Protein AF-A0A6G1S4A9-F1 (afdb_monomer_lite)

Secondary structure (DSSP, 8-state):
-----THHHHHHHHHHHHHHHHHHHHHHHHHT----PPPEEEEEE--SB--SSTTEEEEEEEEPP--SS-EEEEEEEEE--TTT--EEEEEEESSBSS--TT-TT-EEE-----SSS---S--S----TT-SS-B--SB-TTS-EEEEEEEETTPPPP-PPTTEEEEESTTTS---EEEEEEEE--THHHHH-TT--B--EEEEEEEESSGGG---EEE--------S---SS------------SSPP--

Foldseek 3Di:
DDPDDPVVVVVVVVVVVVVVVVVVVVVVVVVPCDPLPFFDKDDDWQPQAAWQDAQWKKKAKDFFDADQLFKWFQWKDWPDDVLWWFKKWKKFKLAAFDDDPVCNNAMATASPDDPPDDPDPPPDDDPPPTDPGHYTHGGHPPMDMFTDDMGGDPDPTDHDPFLETAGAHHPPNSGRMMMMMTTGNNNVVCVVDVSRTTTTDIMTGMDGNDPSRRHPYYDGDDDWDDDDDDDPDDDDDDTDDDDDDPDDDDD

Structure (mmCIF, N/CA/C/O backbone):
data_AF-A0A6G1S4A9-F1
#
_entry.id   AF-A0A6G1S4A9-F1
#
loop_
_atom_site.group_PDB
_atom_site.id
_atom_site.type_symbol
_atom_site.label_atom_id
_atom_site.label_alt_id
_atom_site.label_comp_id
_atom_site.label_asym_id
_atom_site.label_entity_id
_atom_site.label_seq_id
_atom_site.pdbx_PDB_ins_code
_atom_site.Cartn_x
_atom_site.Cartn_y
_atom_site.Cartn_z
_atom_site.occupancy
_atom_site.B_iso_or_equiv
_atom_site.auth_seq_id
_atom_site.auth_comp_id
_atom_site.auth_asym_id
_atom_site.auth_atom_id
_atom_site.pdbx_PDB_model_num
ATOM 1 N N . MET A 1 1 ? -85.266 -19.488 24.289 1.00 36.12 1 MET A N 1
ATOM 2 C CA . MET A 1 1 ? -84.318 -18.522 24.881 1.00 36.12 1 MET A CA 1
ATOM 3 C C . MET A 1 1 ? -82.912 -18.989 24.533 1.00 36.12 1 MET A C 1
ATOM 5 O O . MET A 1 1 ? -82.358 -19.807 25.248 1.00 36.12 1 MET A O 1
ATOM 9 N N . ILE A 1 2 ? -82.396 -18.573 23.373 1.00 36.31 2 ILE A N 1
ATOM 10 C CA . ILE A 1 2 ? -81.002 -18.819 22.982 1.00 36.31 2 ILE A CA 1
ATOM 11 C C . ILE A 1 2 ? -80.247 -17.561 23.396 1.00 36.31 2 ILE A C 1
ATOM 13 O O . ILE A 1 2 ? -80.412 -16.504 22.790 1.00 36.31 2 ILE A O 1
ATOM 17 N N . ILE A 1 3 ? -79.507 -17.658 24.495 1.00 43.09 3 ILE A N 1
ATOM 18 C CA . ILE A 1 3 ? -78.600 -16.606 24.945 1.00 43.09 3 ILE A CA 1
ATOM 19 C C . ILE A 1 3 ? -77.379 -16.719 24.035 1.00 43.09 3 ILE A C 1
ATOM 21 O O . ILE A 1 3 ? -76.556 -17.612 24.212 1.00 43.09 3 ILE A O 1
ATOM 25 N N . MET A 1 4 ? -77.315 -15.886 22.994 1.00 43.72 4 MET A N 1
ATOM 26 C CA . MET A 1 4 ? -76.115 -15.797 22.165 1.00 43.72 4 MET A CA 1
ATOM 27 C C . MET A 1 4 ? -75.031 -15.074 22.959 1.00 43.72 4 ME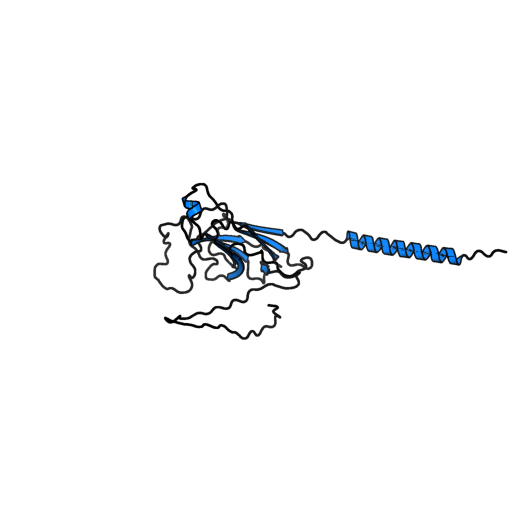T A C 1
ATOM 29 O O . MET A 1 4 ? -75.197 -13.927 23.379 1.00 43.72 4 MET A O 1
ATOM 33 N N . ASP A 1 5 ? -73.948 -15.799 23.196 1.00 47.94 5 ASP A N 1
ATOM 34 C CA . ASP A 1 5 ? -72.840 -15.403 24.044 1.00 47.94 5 ASP A CA 1
ATOM 35 C C . ASP A 1 5 ? -72.012 -14.294 23.373 1.00 47.94 5 ASP A C 1
ATOM 37 O O . ASP A 1 5 ? -71.260 -14.528 22.424 1.00 47.94 5 ASP A O 1
ATOM 41 N N . LYS A 1 6 ? -72.171 -13.051 23.849 1.00 53.75 6 LYS A N 1
ATOM 42 C CA . LYS A 1 6 ? -71.423 -11.874 23.364 1.00 53.75 6 LYS A CA 1
ATOM 43 C C . LYS A 1 6 ? -69.901 -12.023 23.530 1.00 53.75 6 LYS A C 1
ATOM 45 O O . LYS A 1 6 ? -69.159 -11.295 22.873 1.00 53.75 6 LYS A O 1
ATOM 50 N N . SER A 1 7 ? -69.440 -12.968 24.352 1.00 54.88 7 SER A N 1
ATOM 51 C CA . SER A 1 7 ? -68.027 -13.238 24.648 1.00 54.88 7 SER A CA 1
ATOM 52 C C . SER A 1 7 ? -67.212 -13.671 23.421 1.00 54.88 7 SER A C 1
ATOM 54 O O . SER A 1 7 ? -66.054 -13.279 23.278 1.00 54.88 7 SER A O 1
ATOM 56 N N . ILE A 1 8 ? -67.818 -14.429 22.498 1.00 55.78 8 ILE A N 1
ATOM 57 C CA . ILE A 1 8 ? -67.134 -14.994 21.316 1.00 55.78 8 ILE A CA 1
ATOM 58 C C . ILE A 1 8 ? -66.722 -13.894 20.322 1.00 55.78 8 ILE A C 1
ATOM 60 O O . ILE A 1 8 ? -65.634 -13.947 19.747 1.00 55.78 8 ILE A O 1
ATOM 64 N N . ASN A 1 9 ? -67.543 -12.849 20.172 1.00 61.50 9 ASN A N 1
ATOM 65 C CA . ASN A 1 9 ? -67.229 -11.713 19.298 1.00 61.50 9 ASN A CA 1
ATOM 66 C C . ASN A 1 9 ? -66.078 -10.854 19.837 1.00 61.50 9 ASN A C 1
ATOM 68 O O . ASN A 1 9 ? -65.289 -10.337 19.051 1.00 61.50 9 ASN A O 1
ATOM 72 N N . VAL A 1 10 ? -65.953 -10.725 21.160 1.00 68.19 10 VAL A N 1
ATOM 73 C CA . VAL A 1 10 ? -64.890 -9.921 21.785 1.00 68.19 10 VAL A CA 1
ATOM 74 C C . VAL A 1 10 ? -63.533 -10.617 21.654 1.00 68.19 10 VAL A C 1
ATOM 76 O O . VAL A 1 10 ? -62.548 -9.977 21.299 1.00 68.19 10 VAL A O 1
ATOM 79 N N . LEU A 1 11 ? -63.488 -11.938 21.853 1.00 72.56 11 LEU A N 1
ATOM 80 C CA . LEU A 1 11 ? -62.283 -12.753 21.652 1.00 72.56 11 LEU A CA 1
ATOM 81 C C . LEU A 1 11 ? -61.804 -12.735 20.194 1.00 72.56 11 LEU A C 1
ATOM 83 O O . LEU A 1 11 ? -60.613 -12.563 19.944 1.00 72.56 11 LEU A O 1
ATOM 87 N N . SER A 1 12 ? -62.725 -12.851 19.233 1.00 72.56 12 SER A N 1
ATOM 88 C CA . SER A 1 12 ? -62.404 -12.761 17.803 1.00 72.56 12 SER A CA 1
ATOM 89 C C . SER A 1 12 ? -61.866 -11.380 17.408 1.00 72.56 12 SER A C 1
ATOM 91 O O . SER A 1 12 ? -60.900 -11.298 16.649 1.00 72.56 12 SER A O 1
ATOM 93 N N . GLN A 1 13 ? -62.440 -10.301 17.951 1.00 74.75 13 GLN A N 1
ATOM 94 C CA . GLN A 1 13 ? -61.964 -8.936 17.708 1.00 74.75 13 GLN A CA 1
ATOM 95 C C . GLN A 1 13 ? -60.583 -8.683 18.322 1.00 74.75 13 GLN A C 1
ATOM 97 O O . GLN A 1 13 ? -59.727 -8.102 17.660 1.00 74.75 13 GLN A O 1
ATOM 102 N N . LEU A 1 14 ? -60.331 -9.162 19.544 1.00 77.44 14 LEU A N 1
ATOM 103 C CA . LEU A 1 14 ? -59.016 -9.073 20.188 1.00 77.44 14 LEU A CA 1
ATOM 104 C C . LEU A 1 14 ? -57.938 -9.805 19.382 1.00 77.44 14 LEU A C 1
ATOM 106 O O . LEU A 1 14 ? -56.860 -9.258 19.168 1.00 77.44 14 LEU A O 1
ATOM 110 N N . PHE A 1 15 ? -58.240 -11.003 18.875 1.00 79.75 15 PHE A N 1
ATOM 111 C CA . PHE A 1 15 ? -57.305 -11.768 18.048 1.00 79.75 15 PHE A CA 1
ATOM 112 C C . PHE A 1 15 ? -56.974 -11.052 16.731 1.00 79.75 15 PHE A C 1
ATOM 114 O O . PHE A 1 15 ? -55.816 -11.006 16.322 1.00 79.75 15 PHE A O 1
ATOM 121 N N . ALA A 1 16 ? -57.978 -10.447 16.089 1.00 78.31 16 ALA A N 1
ATOM 122 C CA . ALA A 1 16 ? -57.788 -9.674 14.865 1.00 78.31 16 ALA A CA 1
ATOM 123 C C . ALA A 1 16 ? -56.942 -8.409 15.093 1.00 78.31 16 ALA A C 1
ATOM 125 O O . ALA A 1 16 ? -56.095 -8.086 14.263 1.00 78.31 16 ALA A O 1
ATOM 126 N N . ILE A 1 17 ? -57.130 -7.723 16.227 1.00 81.44 17 ILE A N 1
ATOM 127 C CA . ILE A 1 17 ? -56.336 -6.543 16.598 1.00 81.44 17 ILE A CA 1
ATOM 128 C C . ILE A 1 17 ? -54.879 -6.935 16.859 1.00 81.44 17 ILE A C 1
ATOM 130 O O . ILE A 1 17 ? -53.989 -6.288 16.319 1.00 81.44 17 ILE A O 1
ATOM 134 N N . ILE A 1 18 ? -54.630 -8.015 17.609 1.00 82.94 18 ILE A N 1
ATOM 135 C CA . ILE A 1 18 ? -53.268 -8.494 17.905 1.00 82.94 18 ILE A CA 1
ATOM 136 C C . ILE A 1 18 ? -52.533 -8.894 16.618 1.00 82.94 18 ILE A C 1
ATOM 138 O O . ILE A 1 18 ? -51.369 -8.543 16.433 1.00 82.94 18 ILE A O 1
ATOM 142 N N . LEU A 1 19 ? -53.208 -9.589 15.697 1.00 80.69 19 LEU A N 1
ATOM 143 C CA . LEU A 1 19 ? -52.625 -9.941 14.400 1.00 80.69 19 LEU A CA 1
ATOM 144 C C . LEU A 1 19 ? -52.315 -8.699 13.560 1.00 80.69 19 LEU A C 1
ATOM 146 O O . LEU A 1 19 ? -51.251 -8.632 12.950 1.00 80.69 19 LEU A O 1
ATOM 150 N N . ALA A 1 20 ? -53.206 -7.704 13.555 1.00 81.19 20 ALA A N 1
ATOM 151 C CA . ALA A 1 20 ? -52.987 -6.455 12.836 1.00 81.19 20 ALA A CA 1
ATOM 152 C C . ALA A 1 20 ? -51.810 -5.653 13.415 1.00 81.19 20 ALA A C 1
ATOM 154 O O . ALA A 1 20 ? -50.996 -5.146 12.648 1.00 81.19 20 ALA A O 1
ATOM 155 N N . THR A 1 21 ? -51.667 -5.574 14.742 1.00 79.12 21 THR A N 1
ATOM 156 C CA . THR A 1 21 ? -50.540 -4.868 15.374 1.00 79.12 21 THR A CA 1
ATOM 157 C C . THR A 1 21 ? -49.218 -5.596 15.160 1.00 79.12 21 THR A C 1
ATOM 159 O O . THR A 1 21 ? -48.242 -4.953 14.790 1.00 79.12 21 THR A O 1
ATOM 162 N N . CYS A 1 22 ? -49.191 -6.930 15.279 1.00 78.00 22 CYS A N 1
ATOM 163 C CA . CYS A 1 22 ? -48.008 -7.728 14.938 1.00 78.00 22 CYS A CA 1
ATOM 164 C C . CYS A 1 22 ? -47.605 -7.553 13.469 1.00 78.00 22 CYS A C 1
ATOM 166 O O . CYS A 1 22 ? -46.423 -7.462 13.159 1.00 78.00 22 CYS A O 1
ATOM 168 N N . TYR A 1 23 ? -48.577 -7.486 12.556 1.00 77.12 23 TYR A N 1
ATOM 169 C CA . TYR A 1 23 ? -48.312 -7.283 11.133 1.00 77.12 23 TYR A CA 1
ATOM 170 C C . TYR A 1 23 ? -47.756 -5.882 10.846 1.00 77.12 23 TYR A C 1
ATOM 172 O O . TYR A 1 23 ? -46.836 -5.741 10.045 1.00 77.12 23 TYR A O 1
ATOM 180 N N . ILE A 1 24 ? -48.262 -4.853 11.533 1.00 72.38 24 ILE A N 1
ATOM 181 C CA . ILE A 1 24 ? -47.755 -3.479 11.421 1.00 72.38 24 ILE A CA 1
ATOM 182 C C . ILE A 1 24 ? -46.332 -3.368 11.988 1.00 72.38 24 ILE A C 1
ATOM 184 O O . ILE A 1 24 ? -45.486 -2.757 11.341 1.00 72.38 24 ILE A O 1
ATOM 188 N N . GLU A 1 25 ? -46.037 -3.982 13.138 1.00 66.81 25 GLU A N 1
ATOM 189 C CA . GLU A 1 25 ? -44.676 -4.029 13.700 1.00 66.81 25 GLU A CA 1
ATOM 190 C C . GLU A 1 25 ? -43.709 -4.788 12.780 1.00 66.81 25 GLU A C 1
ATOM 192 O O . GLU A 1 25 ? -42.607 -4.310 12.514 1.00 66.81 25 GLU A O 1
ATOM 197 N N . LEU A 1 26 ? -44.142 -5.915 12.205 1.00 67.56 26 LEU A N 1
ATOM 198 C CA . LEU A 1 26 ? -43.348 -6.675 11.240 1.00 67.56 26 LEU A CA 1
ATOM 199 C C . LEU A 1 26 ? -43.052 -5.846 9.978 1.00 67.56 26 LEU A C 1
ATOM 201 O O . LEU A 1 26 ? -41.909 -5.796 9.530 1.00 67.56 26 LEU A O 1
ATOM 205 N N . ILE A 1 27 ? -44.048 -5.135 9.439 1.00 67.81 27 ILE A N 1
ATOM 206 C CA . ILE A 1 27 ? -43.869 -4.229 8.294 1.00 67.81 27 ILE A CA 1
ATOM 207 C C . ILE A 1 27 ? -42.946 -3.058 8.652 1.00 67.81 27 ILE A C 1
ATOM 209 O O . ILE A 1 27 ? -42.099 -2.691 7.842 1.00 67.81 27 ILE A O 1
ATOM 213 N N . ALA A 1 28 ? -43.062 -2.484 9.852 1.00 62.41 28 ALA A N 1
ATOM 214 C CA . ALA A 1 28 ? -42.187 -1.404 10.302 1.00 62.41 28 ALA A CA 1
ATOM 215 C C . ALA A 1 28 ? -40.724 -1.867 10.425 1.00 62.41 28 ALA A C 1
ATOM 217 O O . ALA A 1 28 ? -39.826 -1.149 9.994 1.00 62.41 28 ALA A O 1
ATOM 218 N N . THR A 1 29 ? -40.477 -3.084 10.927 1.00 62.41 29 THR A N 1
ATOM 219 C CA . THR A 1 29 ? -39.122 -3.668 10.973 1.00 62.41 29 THR A CA 1
ATOM 220 C C . THR A 1 29 ? -38.574 -4.026 9.589 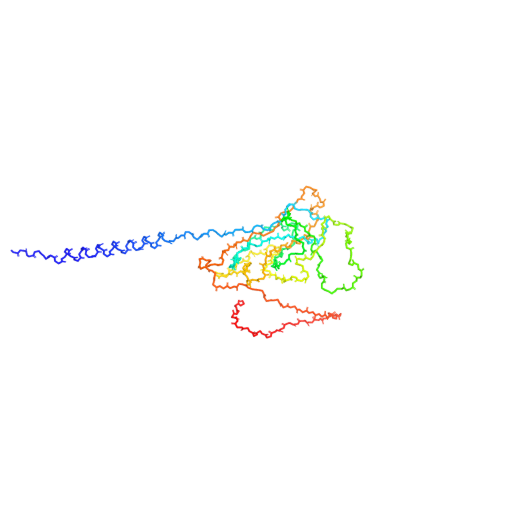1.00 62.41 29 THR A C 1
ATOM 222 O O . THR A 1 29 ? -37.398 -3.796 9.328 1.00 62.41 29 THR A O 1
ATOM 225 N N . ALA A 1 30 ? -39.415 -4.521 8.674 1.00 61.16 30 ALA A N 1
ATOM 226 C CA . ALA A 1 30 ? -39.009 -4.848 7.306 1.00 61.16 30 ALA A CA 1
ATOM 227 C C . ALA A 1 30 ? -38.716 -3.596 6.461 1.00 61.16 30 ALA A C 1
ATOM 229 O O . ALA A 1 30 ? -37.799 -3.608 5.645 1.00 61.16 30 ALA A O 1
ATOM 230 N N . ASN A 1 31 ? -39.460 -2.508 6.682 1.00 58.38 31 ASN A N 1
ATOM 231 C CA . ASN A 1 31 ? -39.271 -1.231 5.987 1.00 58.38 31 ASN A CA 1
ATOM 232 C C . ASN A 1 31 ? -38.175 -0.350 6.612 1.00 58.38 31 ASN A C 1
ATOM 234 O O . ASN A 1 31 ? -37.761 0.621 5.987 1.00 58.38 31 ASN A O 1
ATOM 238 N N . GLY A 1 32 ? -37.727 -0.661 7.833 1.00 52.16 32 GLY A N 1
ATOM 239 C CA . GLY A 1 32 ? -36.584 -0.020 8.492 1.00 52.16 32 GLY A CA 1
ATOM 240 C C . GLY A 1 32 ? -35.236 -0.663 8.154 1.00 52.16 32 GLY A C 1
ATOM 241 O O . GLY A 1 32 ? -34.201 -0.174 8.604 1.00 52.16 32 GLY A O 1
ATOM 242 N N . LEU A 1 33 ? -35.230 -1.749 7.373 1.00 49.06 33 LEU A N 1
ATOM 243 C CA . LEU A 1 33 ? -34.009 -2.315 6.818 1.00 49.06 33 LEU A CA 1
ATOM 244 C C . LEU A 1 33 ? -33.590 -1.439 5.633 1.00 49.06 33 LEU A C 1
ATOM 246 O O . LEU A 1 33 ? -33.920 -1.727 4.481 1.00 49.06 33 LEU A O 1
ATOM 250 N N . GLU A 1 34 ? -32.905 -0.329 5.916 1.00 52.81 34 GLU A N 1
ATOM 251 C CA . GLU A 1 34 ? -32.186 0.363 4.852 1.00 52.81 34 GLU A CA 1
ATOM 252 C C . GLU A 1 34 ? -31.266 -0.660 4.170 1.00 52.81 34 GLU A C 1
ATOM 254 O O . GLU A 1 34 ? -30.608 -1.449 4.864 1.00 52.81 34 GLU A O 1
ATOM 259 N N . PRO A 1 35 ? -31.247 -0.723 2.827 1.00 53.78 35 PRO A N 1
ATOM 260 C CA . PRO A 1 35 ? -30.284 -1.567 2.143 1.00 53.78 35 PRO A CA 1
ATOM 261 C C . PRO A 1 35 ? -28.908 -1.163 2.662 1.00 53.78 35 PRO A C 1
ATOM 263 O O . PRO A 1 35 ? -28.617 0.032 2.690 1.00 53.78 35 PRO A O 1
ATOM 266 N N . LEU A 1 36 ? -28.106 -2.139 3.119 1.00 59.09 36 LEU A N 1
ATOM 267 C CA . LEU A 1 36 ? -26.715 -1.905 3.513 1.00 59.09 36 LEU A CA 1
ATOM 268 C C . LEU A 1 36 ? -26.106 -1.010 2.440 1.00 59.09 36 LEU A C 1
ATOM 270 O O . LEU A 1 36 ? -26.008 -1.437 1.287 1.00 59.09 36 LEU A O 1
ATOM 274 N N . ALA A 1 37 ? -25.827 0.246 2.800 1.00 64.19 37 ALA A N 1
ATOM 275 C CA . ALA A 1 37 ? -25.310 1.217 1.857 1.00 64.19 37 ALA A CA 1
ATOM 276 C C . ALA A 1 37 ? -24.099 0.581 1.171 1.00 64.19 37 ALA A C 1
ATOM 278 O O . ALA A 1 37 ? -23.251 -0.008 1.850 1.00 64.19 37 ALA A O 1
ATOM 279 N N . ASP A 1 38 ? -24.071 0.619 -0.163 1.00 76.38 38 ASP A N 1
ATOM 280 C CA . ASP A 1 38 ? -22.946 0.062 -0.907 1.00 76.38 38 ASP A CA 1
ATOM 281 C C . ASP A 1 38 ? -21.659 0.711 -0.387 1.00 76.38 38 ASP A C 1
ATOM 283 O O . ASP A 1 38 ? -21.636 1.914 -0.099 1.00 76.38 38 ASP A O 1
ATOM 287 N N . ASN A 1 39 ? -20.617 -0.097 -0.192 1.00 86.25 39 ASN A N 1
ATOM 288 C CA . ASN A 1 39 ? -19.374 0.409 0.377 1.00 86.25 39 ASN A CA 1
ATOM 289 C C . ASN A 1 39 ? -18.822 1.507 -0.545 1.00 86.25 39 ASN A C 1
ATOM 291 O O . ASN A 1 39 ? -18.814 1.352 -1.771 1.00 86.25 39 ASN A O 1
ATOM 295 N N . GLU A 1 40 ? -18.313 2.597 0.032 1.00 93.00 40 GLU A N 1
ATOM 296 C CA . GLU A 1 40 ? -17.564 3.581 -0.748 1.00 93.00 40 GLU A CA 1
ATOM 297 C C . GLU A 1 40 ? -16.317 2.899 -1.329 1.00 93.00 40 GLU A C 1
ATOM 299 O O . GLU A 1 40 ? -15.740 1.999 -0.713 1.00 93.00 40 GLU A O 1
ATOM 304 N N . LYS A 1 41 ? -15.907 3.297 -2.537 1.00 95.44 41 LYS A N 1
ATOM 305 C CA . LYS A 1 41 ? -14.771 2.683 -3.229 1.00 95.44 41 LYS A CA 1
ATOM 306 C C . LYS A 1 41 ? -13.635 3.672 -3.418 1.00 95.44 41 LYS A C 1
ATOM 308 O O . LYS A 1 41 ? -13.823 4.723 -4.026 1.00 95.44 41 LYS A O 1
ATOM 313 N N . ILE A 1 42 ? -12.437 3.281 -2.993 1.00 95.88 42 ILE A N 1
ATOM 314 C CA . ILE A 1 42 ? -11.194 3.989 -3.315 1.00 95.88 42 ILE A CA 1
ATOM 315 C C . ILE A 1 42 ? -10.479 3.204 -4.412 1.00 95.88 42 ILE A C 1
ATOM 317 O O . ILE A 1 42 ? -10.089 2.057 -4.206 1.00 95.88 42 ILE A O 1
ATOM 321 N N . SER A 1 43 ? -10.313 3.811 -5.589 1.00 95.56 43 SER A N 1
ATOM 322 C CA . SER A 1 43 ? -9.565 3.211 -6.698 1.00 95.56 43 SER A CA 1
ATOM 323 C C . SER A 1 43 ? -8.132 3.727 -6.688 1.00 95.56 43 SER A C 1
ATOM 325 O O . SER A 1 43 ? -7.897 4.898 -6.980 1.00 95.56 43 SER A O 1
ATOM 327 N N . LEU A 1 44 ? -7.184 2.846 -6.385 1.00 95.38 44 LEU A N 1
ATOM 328 C CA . LEU A 1 44 ? -5.756 3.124 -6.397 1.00 95.38 44 LEU A CA 1
ATOM 329 C C . LEU A 1 44 ? -5.110 2.224 -7.447 1.00 95.38 44 LEU A C 1
ATOM 331 O O . LEU A 1 44 ? -4.761 1.080 -7.177 1.00 95.38 44 LEU A O 1
ATOM 335 N N . VAL A 1 45 ? -5.048 2.718 -8.678 1.00 96.12 45 VAL A N 1
ATOM 336 C CA . VAL A 1 45 ? -4.573 1.976 -9.852 1.00 96.12 45 VAL A CA 1
ATOM 337 C C . VAL A 1 45 ? -3.537 2.797 -10.594 1.00 96.12 45 VAL A C 1
ATOM 339 O O . VAL A 1 45 ? -3.595 4.028 -10.571 1.00 96.12 45 VAL A O 1
ATOM 342 N N . MET A 1 46 ? -2.601 2.120 -11.253 1.00 96.69 46 MET A N 1
ATOM 343 C CA . MET A 1 46 ? -1.607 2.795 -12.078 1.00 96.69 46 MET A CA 1
ATOM 344 C C . MET A 1 46 ? -2.287 3.538 -13.246 1.00 96.69 46 MET A C 1
ATOM 346 O O . MET A 1 46 ? -3.238 3.017 -13.835 1.00 96.69 46 MET A O 1
ATOM 350 N N . PRO A 1 47 ? -1.855 4.766 -13.581 1.00 95.62 47 PRO A N 1
ATOM 351 C CA . PRO A 1 47 ? -2.499 5.594 -14.597 1.00 95.62 47 PRO A CA 1
ATOM 352 C C . PRO A 1 47 ? -1.986 5.250 -16.005 1.00 95.62 47 PRO A C 1
ATOM 354 O O . PRO A 1 47 ? -1.342 6.077 -16.644 1.00 95.62 47 PRO A O 1
ATOM 357 N N . ASP A 1 48 ? -2.256 4.025 -16.470 1.00 94.88 48 ASP A N 1
ATOM 358 C CA . ASP A 1 48 ? -1.813 3.504 -17.775 1.00 94.88 48 ASP A CA 1
ATOM 359 C C . ASP A 1 48 ? -0.301 3.695 -17.996 1.00 94.88 48 ASP A C 1
ATOM 361 O O . ASP A 1 48 ? 0.155 4.297 -18.972 1.00 94.88 48 ASP A O 1
ATOM 365 N N . ILE A 1 49 ? 0.489 3.183 -17.053 1.00 93.38 49 ILE A N 1
ATOM 366 C CA . ILE A 1 49 ? 1.930 3.391 -17.005 1.00 93.38 49 ILE A CA 1
ATOM 367 C C . ILE A 1 49 ? 2.689 2.356 -17.833 1.00 93.38 49 ILE A C 1
ATOM 369 O O . ILE A 1 49 ? 2.193 1.275 -18.149 1.00 93.38 49 ILE A O 1
ATOM 373 N N . ARG A 1 50 ? 3.928 2.686 -18.176 1.00 93.81 50 ARG A N 1
ATOM 374 C CA . ARG A 1 50 ? 4.872 1.776 -18.806 1.00 93.81 50 ARG A CA 1
ATOM 375 C C . ARG A 1 50 ? 6.164 1.773 -17.984 1.00 93.81 50 ARG A C 1
ATOM 377 O O . ARG A 1 50 ? 6.839 2.800 -17.981 1.00 93.81 50 ARG A O 1
ATOM 384 N N . PRO A 1 51 ? 6.510 0.658 -17.320 1.00 91.94 51 PRO A N 1
ATOM 385 C CA . PRO A 1 51 ? 7.835 0.481 -16.736 1.00 91.94 51 PRO A CA 1
ATOM 386 C C . PRO A 1 51 ? 8.908 0.644 -17.816 1.00 91.94 51 PRO A C 1
ATOM 388 O O . PRO A 1 51 ? 8.671 0.297 -18.976 1.00 91.94 51 PRO A O 1
ATOM 391 N N . ASP A 1 52 ? 10.075 1.164 -17.461 1.00 89.19 52 ASP A N 1
ATOM 392 C CA . ASP A 1 52 ? 11.183 1.383 -18.398 1.00 89.19 52 ASP A CA 1
ATOM 393 C C . ASP A 1 52 ? 12.335 0.382 -18.230 1.00 89.19 52 ASP A C 1
ATOM 395 O O . ASP A 1 52 ? 13.130 0.209 -19.164 1.00 89.19 52 ASP A O 1
ATOM 399 N N . HIS A 1 53 ? 12.361 -0.365 -17.124 1.00 87.25 53 HIS A N 1
ATOM 400 C CA . HIS A 1 53 ? 13.299 -1.458 -16.884 1.00 87.25 53 HIS A CA 1
ATOM 401 C C . HIS A 1 53 ? 12.665 -2.634 -16.115 1.00 87.25 53 HIS A C 1
ATOM 403 O O . HIS A 1 53 ? 11.517 -2.583 -15.677 1.00 87.25 53 HIS A O 1
ATOM 409 N N . GLY A 1 54 ? 13.398 -3.749 -16.033 1.00 86.94 54 GLY A N 1
ATOM 410 C CA . GLY A 1 54 ? 12.969 -4.949 -15.306 1.00 86.94 54 GLY A CA 1
ATOM 411 C C . GLY A 1 54 ? 13.154 -4.817 -13.798 1.00 86.94 54 GLY A C 1
ATOM 412 O O . GLY A 1 54 ? 14.047 -4.099 -13.361 1.00 86.94 54 GLY A O 1
ATOM 413 N N . GLU A 1 55 ? 12.331 -5.539 -13.031 1.00 87.81 55 GLU A N 1
ATOM 414 C CA . GLU A 1 55 ? 12.297 -5.491 -11.559 1.00 87.8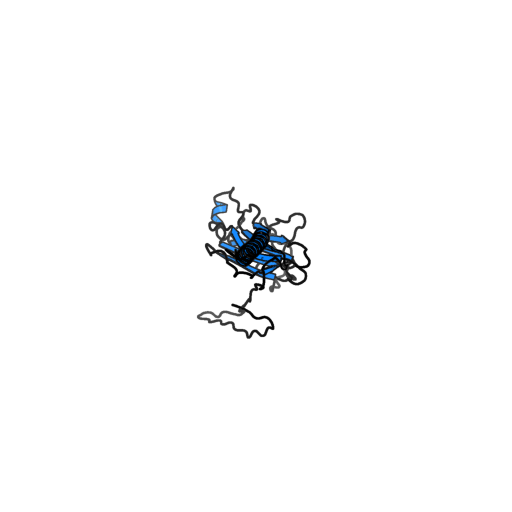1 55 GLU A CA 1
ATOM 415 C C . GLU A 1 55 ? 11.985 -4.091 -10.996 1.00 87.81 55 GLU A C 1
ATOM 417 O O . GLU A 1 55 ? 12.376 -3.755 -9.881 1.00 87.81 55 GLU A O 1
ATOM 422 N N . GLN A 1 56 ? 11.280 -3.261 -11.770 1.00 90.88 56 GLN A N 1
ATOM 423 C CA . GLN A 1 56 ? 10.952 -1.896 -11.372 1.00 90.88 56 GLN A CA 1
ATOM 424 C C . GLN A 1 56 ? 9.769 -1.872 -10.398 1.00 90.88 56 GLN A C 1
ATOM 426 O O . GLN A 1 56 ? 8.737 -2.517 -10.625 1.00 90.88 56 GLN A O 1
ATOM 431 N N . TYR A 1 57 ? 9.895 -1.079 -9.335 1.00 94.62 57 TYR A N 1
ATOM 432 C CA . TYR A 1 57 ? 8.844 -0.829 -8.355 1.00 94.62 57 TYR A CA 1
ATOM 433 C C . TYR A 1 57 ? 8.308 0.582 -8.551 1.00 94.62 57 TYR A C 1
ATOM 435 O O . TYR A 1 57 ? 8.999 1.562 -8.289 1.00 94.62 57 TYR A O 1
ATOM 443 N N . LEU A 1 58 ? 7.054 0.692 -8.979 1.00 96.06 58 LEU A N 1
ATOM 444 C CA . LEU A 1 58 ? 6.400 1.987 -9.137 1.00 96.06 58 LEU A CA 1
ATOM 445 C C . LEU A 1 58 ? 5.402 2.215 -8.010 1.00 96.06 58 LEU A C 1
ATOM 447 O O . LEU A 1 58 ? 4.654 1.304 -7.641 1.00 96.06 58 LEU A O 1
ATOM 451 N N . CYS A 1 59 ? 5.374 3.440 -7.495 1.00 97.44 59 CYS A N 1
ATOM 452 C CA . CYS A 1 59 ? 4.483 3.851 -6.424 1.00 97.44 59 CYS A CA 1
ATOM 453 C C . CYS A 1 59 ? 3.509 4.947 -6.865 1.00 97.44 59 CYS A C 1
ATOM 455 O O . CYS A 1 59 ? 3.856 5.828 -7.648 1.00 97.44 59 CYS A O 1
ATOM 457 N N . ILE A 1 60 ? 2.290 4.899 -6.325 1.00 96.69 60 ILE A N 1
ATOM 458 C CA . ILE A 1 60 ? 1.261 5.941 -6.446 1.00 96.69 60 ILE A CA 1
ATOM 459 C C . ILE A 1 60 ? 0.592 6.156 -5.086 1.00 96.69 60 ILE A C 1
ATOM 461 O O . ILE A 1 60 ? 0.384 5.207 -4.326 1.00 96.69 60 ILE A O 1
ATOM 465 N N . ALA A 1 61 ? 0.239 7.404 -4.775 1.00 96.44 61 ALA A N 1
ATOM 466 C CA . ALA A 1 61 ? -0.382 7.774 -3.509 1.00 96.44 61 ALA A CA 1
ATOM 467 C C . ALA A 1 61 ? -1.845 8.201 -3.678 1.00 96.44 61 ALA A C 1
ATOM 469 O O . ALA A 1 61 ? -2.198 8.941 -4.590 1.00 96.44 61 ALA A O 1
ATOM 470 N N . HIS A 1 62 ? -2.684 7.825 -2.720 1.00 96.00 62 HIS A N 1
ATOM 471 C CA . HIS A 1 62 ? -4.026 8.357 -2.533 1.00 96.00 62 HIS A CA 1
ATOM 472 C C . HIS A 1 62 ? -4.118 9.066 -1.190 1.00 96.00 62 HIS A C 1
ATOM 474 O O . HIS A 1 62 ? -3.740 8.522 -0.154 1.00 96.00 62 HIS A O 1
ATOM 480 N N . ARG A 1 63 ? -4.659 10.281 -1.189 1.00 95.62 63 ARG A N 1
ATOM 481 C CA . ARG A 1 63 ? -4.876 11.038 0.039 1.00 95.62 63 ARG A CA 1
ATOM 482 C C . ARG A 1 63 ? -6.212 10.649 0.665 1.00 95.62 63 ARG A C 1
ATOM 484 O O . ARG A 1 63 ? -7.250 10.903 0.063 1.00 95.62 63 ARG A O 1
ATOM 491 N N . VAL A 1 64 ? -6.187 10.118 1.885 1.00 95.19 64 VAL A N 1
ATOM 492 C CA . VAL A 1 64 ? -7.404 9.745 2.618 1.00 95.19 64 VAL A CA 1
ATOM 493 C C . VAL A 1 64 ? -8.246 10.993 2.905 1.00 95.19 64 VAL A C 1
ATOM 495 O O . VAL A 1 64 ? -7.727 12.104 3.112 1.00 95.19 64 VAL A O 1
ATOM 498 N N . LYS A 1 65 ? -9.571 10.818 2.904 1.00 91.94 65 LYS A N 1
ATOM 499 C CA . LYS A 1 65 ? -10.533 11.871 3.226 1.00 91.94 65 LYS A CA 1
ATOM 500 C C . LYS A 1 65 ? -10.203 12.489 4.588 1.00 91.94 65 LYS A C 1
ATOM 502 O O . LYS A 1 65 ? -9.950 11.795 5.570 1.00 91.94 65 LYS A O 1
ATOM 507 N N . ARG A 1 66 ? -10.199 13.827 4.646 1.00 89.69 66 ARG A N 1
ATOM 508 C CA . ARG A 1 66 ? -10.071 14.568 5.910 1.00 89.69 66 ARG A CA 1
ATOM 509 C C . ARG A 1 66 ? -11.413 14.550 6.625 1.00 89.69 66 ARG A C 1
ATOM 511 O O . ARG A 1 66 ? -12.216 15.460 6.452 1.00 89.69 66 ARG A O 1
ATOM 518 N N . ASP A 1 67 ? -11.615 13.506 7.405 1.00 90.19 67 ASP A N 1
ATOM 519 C CA . ASP A 1 67 ? -12.689 13.385 8.379 1.00 90.19 67 ASP A CA 1
ATOM 520 C C . ASP A 1 67 ? -12.074 13.167 9.769 1.00 90.19 67 ASP A C 1
ATOM 522 O O . ASP A 1 67 ? -11.009 12.558 9.881 1.00 90.19 67 ASP A O 1
ATOM 526 N N . SER A 1 68 ? -12.695 13.701 10.825 1.00 89.81 68 SER A N 1
ATOM 527 C CA . SER A 1 68 ? -12.161 13.590 12.191 1.00 89.81 68 SER A CA 1
ATOM 528 C C . SER A 1 68 ? -12.240 12.171 12.755 1.00 89.81 68 SER A C 1
ATOM 530 O O . SER A 1 68 ? -11.402 11.798 13.576 1.00 89.81 68 SER A O 1
ATOM 532 N N . MET A 1 69 ? -13.224 11.383 12.316 1.00 93.25 69 MET A N 1
ATOM 533 C CA . MET A 1 69 ? -13.437 9.998 12.735 1.00 93.25 69 MET A CA 1
ATOM 534 C C . MET A 1 69 ? -12.659 9.015 11.857 1.00 93.25 69 MET A C 1
ATOM 536 O O . MET A 1 69 ? -12.200 7.985 12.359 1.00 93.25 69 MET A O 1
ATOM 540 N N . GLY A 1 70 ? -12.471 9.346 10.579 1.00 95.06 70 GLY A N 1
ATOM 541 C CA . GLY A 1 70 ? -11.780 8.498 9.610 1.00 95.06 70 GLY A CA 1
ATOM 542 C C . GLY A 1 70 ? -12.678 7.409 9.028 1.00 95.06 70 GLY A C 1
ATOM 543 O O . GLY A 1 70 ? -13.898 7.447 9.154 1.00 95.06 70 GLY A O 1
ATOM 544 N N . GLN A 1 71 ? -12.062 6.427 8.380 1.00 96.38 71 GLN A N 1
ATOM 545 C CA . GLN A 1 71 ? -12.735 5.353 7.653 1.00 96.38 71 GLN A CA 1
ATOM 546 C C . GLN A 1 71 ? -12.108 3.997 8.003 1.00 96.38 71 GLN A C 1
ATOM 548 O O . GLN A 1 71 ? -11.009 3.918 8.556 1.00 96.38 71 GLN A O 1
ATOM 553 N N . PHE A 1 72 ? -12.798 2.917 7.654 1.00 97.06 72 PHE A N 1
ATOM 554 C CA . PHE A 1 72 ? -12.288 1.555 7.713 1.00 97.06 72 PHE A CA 1
ATOM 555 C C . PHE A 1 72 ? -12.216 0.955 6.317 1.00 97.06 72 PHE A C 1
ATOM 557 O O . PHE A 1 72 ? -13.210 0.974 5.594 1.00 97.06 72 PHE A O 1
ATOM 564 N N . ILE A 1 73 ? -11.075 0.367 5.967 1.00 97.12 73 ILE A N 1
ATOM 565 C CA . ILE A 1 73 ? -10.962 -0.529 4.817 1.00 97.12 73 ILE A CA 1
ATOM 566 C C . ILE A 1 73 ? -11.496 -1.893 5.239 1.00 97.12 73 ILE A C 1
ATOM 568 O O . ILE A 1 73 ? -10.984 -2.503 6.180 1.00 97.12 73 ILE A O 1
ATOM 572 N N . VAL A 1 74 ? -12.519 -2.359 4.532 1.00 95.94 74 VAL A N 1
ATOM 573 C CA . VAL A 1 74 ? -13.236 -3.611 4.819 1.00 95.94 74 VAL A CA 1
ATOM 574 C C . VAL A 1 74 ? -13.064 -4.650 3.710 1.00 95.94 74 VAL A C 1
ATOM 576 O O . VAL A 1 74 ? -13.441 -5.806 3.880 1.00 95.94 74 VAL A O 1
ATOM 579 N N . GLY A 1 75 ? -12.472 -4.259 2.579 1.00 94.94 75 GLY A N 1
ATOM 580 C CA . GLY A 1 75 ? -12.221 -5.150 1.453 1.00 94.94 75 GLY A CA 1
ATOM 581 C C . GLY A 1 75 ? -11.093 -4.658 0.554 1.00 94.94 75 GLY A C 1
ATOM 582 O O . GLY A 1 75 ? -10.918 -3.455 0.353 1.00 94.94 75 GLY A O 1
ATOM 583 N N . PHE A 1 76 ? -10.344 -5.611 -0.002 1.00 94.81 76 PHE A N 1
ATOM 584 C CA . PHE A 1 76 ? -9.253 -5.381 -0.945 1.00 94.81 76 PHE A CA 1
ATOM 585 C C . PHE A 1 76 ? -9.550 -6.148 -2.231 1.00 94.81 76 PHE A C 1
ATOM 587 O O . PHE A 1 76 ? -9.548 -7.379 -2.236 1.00 94.81 76 PHE A O 1
ATOM 594 N N . ASN A 1 77 ? -9.798 -5.428 -3.324 1.00 93.12 77 ASN A N 1
ATOM 595 C CA . ASN A 1 77 ? -10.096 -6.023 -4.622 1.00 93.12 77 ASN A CA 1
ATOM 596 C C . ASN A 1 77 ? -8.910 -5.795 -5.574 1.00 93.12 77 ASN A C 1
ATOM 598 O O . ASN A 1 77 ? -8.805 -4.712 -6.163 1.00 93.12 77 ASN A O 1
ATOM 602 N N . PRO A 1 78 ? -7.996 -6.773 -5.717 1.00 92.62 78 PRO A N 1
ATOM 603 C CA . PRO A 1 78 ? -6.858 -6.654 -6.617 1.00 92.62 78 PRO A CA 1
ATOM 604 C C . PRO A 1 78 ? -7.300 -6.668 -8.079 1.00 92.62 78 PRO A C 1
ATOM 606 O O . PRO A 1 78 ? -8.076 -7.516 -8.517 1.00 92.62 78 PRO A O 1
ATOM 609 N N . LYS A 1 79 ? -6.749 -5.728 -8.844 1.00 90.62 79 LYS A N 1
ATOM 610 C CA . LYS A 1 79 ? -6.779 -5.683 -10.304 1.00 90.62 79 LYS A CA 1
ATOM 611 C C . LYS A 1 79 ? -5.348 -5.868 -10.789 1.00 90.62 79 LYS A C 1
ATOM 613 O O . LYS A 1 79 ? -4.703 -4.905 -11.168 1.00 90.62 79 LYS A O 1
ATOM 618 N N . GLY A 1 80 ? -4.820 -7.080 -10.669 1.00 81.50 80 GLY A N 1
ATOM 619 C CA . GLY A 1 80 ? -3.467 -7.398 -11.124 1.00 81.50 80 GLY A CA 1
ATOM 620 C C . GLY A 1 80 ? -3.479 -8.018 -12.515 1.00 81.50 80 GLY A C 1
ATOM 621 O O . GLY A 1 80 ? -4.325 -8.867 -12.803 1.00 81.50 80 GLY A O 1
ATOM 622 N N . ASN A 1 81 ? -2.520 -7.645 -13.359 1.00 84.12 81 ASN A N 1
ATOM 623 C CA . ASN A 1 81 ? -2.189 -8.410 -14.555 1.00 84.12 81 ASN A CA 1
ATOM 624 C C . ASN A 1 81 ? -0.914 -9.229 -14.310 1.00 84.12 81 ASN A C 1
ATOM 626 O O . ASN A 1 81 ? 0.204 -8.717 -14.364 1.00 84.12 81 ASN A O 1
ATOM 630 N N . THR A 1 82 ? -1.093 -10.526 -14.058 1.00 80.38 82 THR A N 1
ATOM 631 C CA . THR A 1 82 ? -0.007 -11.467 -13.742 1.00 80.38 82 THR A CA 1
ATOM 632 C C . THR A 1 82 ? 0.983 -11.678 -14.891 1.00 80.38 82 THR A C 1
ATOM 634 O O . THR A 1 82 ? 2.050 -12.244 -14.672 1.00 80.38 82 THR A O 1
ATOM 637 N N . GLN A 1 83 ? 0.682 -11.200 -16.107 1.00 85.38 83 GLN A N 1
ATOM 638 C CA . GLN A 1 83 ? 1.620 -11.250 -17.233 1.00 85.38 83 GLN A CA 1
ATOM 639 C C . GLN A 1 83 ? 2.815 -10.313 -17.057 1.00 85.38 83 GLN A C 1
ATOM 641 O O . GLN A 1 83 ? 3.839 -10.534 -17.699 1.00 85.38 83 GLN A O 1
ATOM 646 N N . HIS A 1 84 ? 2.701 -9.284 -16.211 1.00 88.06 84 HIS A N 1
ATOM 647 C CA . HIS A 1 84 ? 3.784 -8.323 -15.991 1.00 88.06 84 HIS A CA 1
ATOM 648 C C . HIS A 1 84 ? 3.922 -7.792 -14.567 1.00 88.06 84 HIS A C 1
ATOM 650 O O . HIS A 1 84 ? 5.018 -7.367 -14.210 1.00 88.06 84 HIS A O 1
ATOM 656 N N . VAL A 1 85 ? 2.887 -7.889 -13.731 1.00 91.50 85 VAL A N 1
ATOM 657 C CA . VAL A 1 85 ? 2.976 -7.593 -12.296 1.00 91.50 85 VAL A CA 1
ATOM 658 C C . VAL A 1 85 ? 3.311 -8.861 -11.518 1.00 91.50 85 VAL A C 1
ATOM 660 O O . VAL A 1 85 ? 2.601 -9.862 -11.609 1.00 91.50 85 VAL A O 1
ATOM 663 N N . HIS A 1 86 ? 4.378 -8.807 -10.722 1.00 91.38 86 HIS A N 1
ATOM 664 C CA . HIS A 1 86 ? 4.790 -9.909 -9.853 1.00 91.38 86 HIS A CA 1
ATOM 665 C C . HIS A 1 86 ? 4.049 -9.877 -8.507 1.00 91.38 86 HIS A C 1
ATOM 667 O O . HIS A 1 86 ? 3.525 -10.896 -8.056 1.00 91.38 86 HIS A O 1
ATOM 673 N N . HIS A 1 87 ? 3.959 -8.700 -7.883 1.00 93.31 87 HIS A N 1
ATOM 674 C CA . HIS A 1 87 ? 3.190 -8.481 -6.659 1.00 93.31 87 HIS A CA 1
ATOM 675 C C . HIS A 1 87 ? 2.803 -7.006 -6.493 1.00 93.31 87 HIS A C 1
ATOM 677 O O . HIS A 1 87 ? 3.339 -6.122 -7.164 1.00 93.31 87 HIS A O 1
ATOM 683 N N . MET A 1 88 ? 1.866 -6.750 -5.583 1.00 94.81 88 MET A N 1
ATOM 684 C CA . MET A 1 88 ? 1.444 -5.414 -5.170 1.00 94.81 88 MET A CA 1
ATOM 685 C C . MET A 1 88 ? 1.433 -5.331 -3.649 1.00 94.81 88 MET A C 1
ATOM 687 O O . MET A 1 88 ? 0.938 -6.245 -2.989 1.00 94.81 88 MET A O 1
ATOM 691 N N . LEU A 1 89 ? 1.929 -4.229 -3.098 1.00 95.56 89 LEU A N 1
ATOM 692 C CA . LEU A 1 89 ? 1.919 -3.953 -1.663 1.00 95.56 89 LEU A CA 1
ATOM 693 C C . LEU A 1 89 ? 1.228 -2.617 -1.411 1.00 95.56 89 LEU A C 1
ATOM 695 O O . LEU A 1 89 ? 1.427 -1.658 -2.154 1.00 95.56 89 LEU A O 1
ATOM 699 N N . MET A 1 90 ? 0.412 -2.552 -0.365 1.00 96.69 90 MET A N 1
ATOM 700 C CA . MET A 1 90 ? -0.240 -1.318 0.050 1.00 96.69 90 MET A CA 1
ATOM 701 C C . MET A 1 90 ? 0.220 -0.906 1.435 1.00 96.69 90 MET A C 1
ATOM 703 O O . MET A 1 90 ? 0.210 -1.709 2.371 1.00 96.69 90 MET A O 1
ATOM 707 N N . TYR A 1 91 ? 0.547 0.373 1.553 1.00 97.19 91 TYR A N 1
ATOM 708 C CA . TYR A 1 91 ? 1.053 0.990 2.761 1.00 97.19 91 TYR A CA 1
ATOM 709 C C . TYR A 1 91 ? 0.150 2.128 3.222 1.00 97.19 91 TYR A C 1
ATOM 711 O O . TYR A 1 91 ? -0.418 2.855 2.408 1.00 97.19 91 TYR A O 1
ATOM 719 N N . GLY A 1 92 ? 0.051 2.302 4.534 1.00 97.25 92 GLY A N 1
ATOM 720 C CA . GLY A 1 92 ? -0.409 3.528 5.161 1.00 97.25 92 GLY A CA 1
ATOM 721 C C . GLY A 1 92 ? 0.784 4.425 5.477 1.00 97.25 92 GLY A C 1
ATOM 722 O O . GLY A 1 92 ? 1.709 3.995 6.163 1.00 97.25 92 GLY A O 1
ATOM 723 N N . CYS A 1 93 ? 0.751 5.665 4.994 1.00 96.94 93 CYS A N 1
ATOM 724 C CA . CYS A 1 93 ? 1.747 6.689 5.292 1.00 96.94 93 CYS A CA 1
ATOM 725 C C . CYS A 1 93 ? 1.093 7.900 5.965 1.00 96.94 93 CYS A C 1
ATOM 727 O O . CYS A 1 93 ? -0.046 8.263 5.657 1.00 96.94 93 CYS A O 1
ATOM 729 N N . GLN A 1 94 ? 1.851 8.616 6.794 1.00 94.81 94 GLN A N 1
ATOM 730 C CA . GLN A 1 94 ? 1.502 9.997 7.134 1.00 94.81 94 GLN A CA 1
ATOM 731 C C . GLN A 1 94 ? 1.850 10.958 5.985 1.00 94.81 94 GLN A C 1
ATOM 733 O O . GLN A 1 94 ? 1.082 11.867 5.680 1.00 94.81 94 GLN A O 1
ATOM 738 N N . ARG A 1 95 ? 2.993 10.749 5.321 1.00 95.00 95 ARG A N 1
ATOM 739 C CA . ARG A 1 95 ? 3.415 11.453 4.102 1.00 95.00 95 ARG A CA 1
ATOM 740 C C . ARG A 1 95 ? 4.007 10.446 3.106 1.00 95.00 95 ARG A C 1
ATOM 742 O O . ARG A 1 95 ? 4.906 9.698 3.494 1.00 95.00 95 ARG A O 1
ATOM 749 N N . PRO A 1 96 ? 3.525 10.391 1.850 1.00 95.88 96 PRO A N 1
ATOM 750 C CA . PRO A 1 96 ? 4.109 9.516 0.836 1.00 95.88 96 PRO A CA 1
ATOM 751 C C . PRO A 1 96 ? 5.489 10.055 0.440 1.00 95.88 96 PRO A C 1
ATOM 753 O O . PRO A 1 96 ? 5.738 11.249 0.620 1.00 95.88 96 PRO A O 1
ATOM 756 N N . GLY A 1 97 ? 6.367 9.208 -0.105 1.00 93.62 97 GLY A N 1
ATOM 757 C CA . GLY A 1 97 ? 7.724 9.620 -0.482 1.00 93.62 97 GLY A CA 1
ATOM 758 C C . GLY A 1 97 ? 7.732 10.839 -1.397 1.00 93.62 97 GLY A C 1
ATOM 759 O O . GLY A 1 97 ? 8.417 11.821 -1.110 1.00 93.62 97 GLY A O 1
ATOM 760 N N . ILE A 1 98 ? 6.867 10.828 -2.415 1.00 93.06 98 ILE A N 1
ATOM 761 C CA . ILE A 1 98 ? 6.621 11.980 -3.281 1.00 93.06 98 ILE A CA 1
ATOM 762 C C . ILE A 1 98 ? 5.131 12.329 -3.266 1.00 93.06 98 ILE A C 1
ATOM 764 O O . ILE A 1 98 ? 4.266 11.474 -3.448 1.00 93.06 98 ILE A O 1
ATOM 768 N N . PHE A 1 99 ? 4.817 13.610 -3.046 1.00 86.88 99 PHE A N 1
ATOM 769 C CA . PHE A 1 99 ? 3.451 14.125 -3.123 1.00 86.88 99 PHE A CA 1
ATOM 770 C C . PHE A 1 99 ? 3.380 15.363 -4.010 1.00 86.88 99 PHE A C 1
ATOM 772 O O . PHE A 1 99 ? 3.897 16.424 -3.657 1.00 86.88 99 PHE A O 1
ATOM 779 N N . GLN A 1 100 ? 2.655 15.252 -5.121 1.00 87.62 100 GLN A N 1
ATOM 780 C CA . GLN A 1 100 ? 2.334 16.386 -5.979 1.00 87.62 100 GLN A CA 1
ATOM 781 C C . GLN A 1 100 ? 0.856 16.743 -5.829 1.00 87.62 100 GLN A C 1
ATOM 783 O O . GLN A 1 100 ? -0.026 16.020 -6.285 1.00 87.62 100 GLN A O 1
ATOM 788 N N . ARG A 1 101 ? 0.576 17.886 -5.193 1.00 83.25 101 ARG A N 1
ATOM 789 C CA . ARG A 1 101 ? -0.797 18.360 -4.937 1.00 83.25 101 ARG A CA 1
ATOM 790 C C . ARG A 1 101 ? -1.633 18.468 -6.215 1.00 83.25 101 ARG A C 1
ATOM 792 O O . ARG A 1 101 ? -2.809 18.116 -6.189 1.00 83.25 101 ARG A O 1
ATOM 799 N N . ASP A 1 102 ? -1.028 18.962 -7.290 1.00 88.44 102 ASP A N 1
ATOM 800 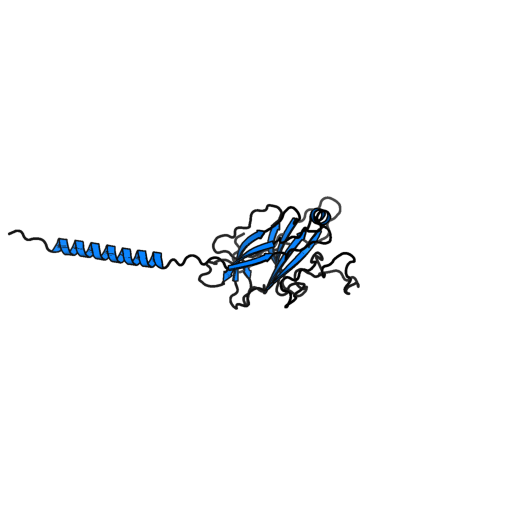C CA . ASP A 1 102 ? -1.712 19.221 -8.561 1.00 88.44 102 ASP A CA 1
ATOM 801 C C . ASP A 1 102 ? -1.669 18.009 -9.513 1.00 88.44 102 ASP A C 1
ATOM 803 O O . ASP A 1 102 ? -2.341 18.006 -10.543 1.00 88.44 102 ASP A O 1
ATOM 807 N N . SER A 1 103 ? -0.945 16.953 -9.125 1.00 86.50 103 SER A N 1
ATOM 808 C CA . SER A 1 103 ? -0.801 15.694 -9.862 1.00 86.50 103 SER A CA 1
ATOM 809 C C . SER A 1 103 ? -1.060 14.512 -8.914 1.00 86.50 103 SER A C 1
ATOM 811 O O . SER A 1 103 ? -0.132 13.788 -8.561 1.00 86.50 103 SER A O 1
ATOM 813 N N . PRO A 1 104 ? -2.312 14.283 -8.471 1.00 81.31 104 PRO A N 1
ATOM 814 C CA . PRO A 1 104 ? -2.627 13.228 -7.502 1.00 81.31 104 PRO A CA 1
ATOM 815 C C . PRO A 1 104 ? -2.333 11.810 -8.016 1.00 81.31 104 PRO A C 1
ATOM 817 O O . PRO A 1 104 ? -2.205 10.897 -7.213 1.00 81.31 104 PRO A O 1
ATOM 820 N N . ASN A 1 105 ? -2.192 11.639 -9.334 1.00 89.25 105 ASN A N 1
ATOM 821 C CA . ASN A 1 105 ? -1.799 10.380 -9.970 1.00 89.25 105 ASN A CA 1
ATOM 822 C C . ASN A 1 105 ? -0.304 10.346 -10.328 1.00 89.25 105 ASN A C 1
ATOM 824 O O . ASN A 1 105 ? 0.087 9.620 -11.239 1.00 89.25 105 ASN A O 1
ATOM 828 N N . PHE A 1 106 ? 0.522 11.179 -9.691 1.00 94.69 106 PHE A N 1
ATOM 829 C CA . PHE A 1 106 ? 1.962 11.147 -9.909 1.00 94.69 106 PHE A CA 1
ATOM 830 C C . PHE A 1 106 ? 2.523 9.781 -9.502 1.00 94.69 106 PHE A C 1
ATOM 832 O O . PHE A 1 106 ? 2.201 9.265 -8.429 1.00 94.69 106 PHE A O 1
ATOM 839 N N . VAL A 1 107 ? 3.352 9.220 -10.379 1.00 95.94 107 VAL A N 1
ATOM 840 C CA . VAL A 1 107 ? 4.007 7.927 -10.195 1.00 95.94 107 VAL A CA 1
ATOM 841 C C . VAL A 1 107 ? 5.497 8.164 -10.045 1.00 95.94 107 VAL A C 1
ATOM 843 O O . VAL A 1 107 ? 6.075 8.935 -10.812 1.00 95.94 107 VAL A O 1
ATOM 846 N N . TRP A 1 108 ? 6.108 7.493 -9.078 1.00 95.12 108 TRP A N 1
ATOM 847 C CA . TRP A 1 108 ? 7.546 7.554 -8.846 1.00 95.12 108 TRP A CA 1
ATOM 848 C C . TRP A 1 108 ? 8.142 6.157 -8.739 1.00 95.12 108 TRP A C 1
ATOM 850 O O . TRP A 1 108 ? 7.433 5.188 -8.453 1.00 95.12 108 TRP A O 1
ATOM 860 N N . ASP A 1 109 ? 9.442 6.067 -8.982 1.00 94.38 109 ASP A N 1
ATOM 861 C CA . ASP A 1 109 ? 10.203 4.847 -8.778 1.00 94.38 109 ASP A CA 1
ATOM 862 C C . ASP A 1 109 ? 10.543 4.715 -7.294 1.00 94.38 109 ASP A C 1
ATOM 864 O O . ASP A 1 109 ? 11.236 5.552 -6.713 1.00 94.38 109 ASP A O 1
ATOM 868 N N . CYS A 1 110 ? 10.009 3.672 -6.670 1.00 93.25 110 CYS A N 1
ATOM 869 C CA . CYS A 1 110 ? 10.198 3.369 -5.259 1.00 93.25 110 CYS A CA 1
ATOM 870 C C . CYS A 1 110 ? 10.982 2.078 -5.032 1.00 93.25 110 CYS A C 1
ATOM 872 O O . CYS A 1 110 ? 10.860 1.450 -3.978 1.00 93.25 110 CYS A O 1
ATOM 874 N N . SER A 1 111 ? 11.805 1.694 -6.013 1.00 83.06 111 SER A N 1
ATOM 875 C CA . SER A 1 111 ? 12.694 0.527 -5.944 1.00 83.06 111 SER A CA 1
ATOM 876 C C . SER A 1 111 ? 13.795 0.679 -4.889 1.00 83.06 111 SER A C 1
ATOM 878 O O . SER A 1 111 ? 14.365 -0.315 -4.439 1.00 83.06 111 SER A O 1
ATOM 880 N N . GLY A 1 112 ? 14.081 1.910 -4.449 1.00 67.06 112 GLY A N 1
ATOM 881 C CA . GLY A 1 112 ? 15.009 2.206 -3.360 1.00 67.06 112 GLY A CA 1
ATOM 882 C C . GLY A 1 112 ? 14.495 1.710 -2.006 1.00 67.06 112 GLY A C 1
ATOM 883 O O . GLY A 1 112 ? 13.961 2.478 -1.207 1.00 67.06 112 GLY A O 1
ATOM 884 N N . MET A 1 113 ? 14.660 0.422 -1.712 1.00 49.81 113 MET A N 1
ATOM 885 C CA . MET A 1 113 ? 14.425 -0.110 -0.371 1.00 49.81 113 MET A CA 1
ATOM 886 C C . MET A 1 113 ? 15.616 0.261 0.534 1.00 49.81 113 MET A C 1
ATOM 888 O O . MET A 1 113 ? 16.714 -0.250 0.341 1.00 49.81 113 MET A O 1
ATOM 892 N N . HIS A 1 114 ? 15.360 1.113 1.538 1.00 38.91 114 HIS A N 1
ATOM 893 C CA . HIS A 1 114 ? 16.268 1.643 2.577 1.00 38.91 114 HIS A CA 1
ATOM 894 C C . HIS A 1 114 ? 17.117 2.885 2.227 1.00 38.91 114 HIS A C 1
ATOM 896 O O . HIS A 1 114 ? 18.324 2.793 2.034 1.00 38.91 114 HIS A O 1
ATOM 902 N N . ALA A 1 115 ? 16.539 4.082 2.386 1.00 36.66 115 ALA A N 1
ATOM 903 C CA . ALA A 1 115 ? 17.309 5.250 2.842 1.00 36.66 115 ALA A CA 1
ATOM 904 C C . ALA A 1 115 ? 17.555 5.236 4.374 1.00 36.66 115 ALA A C 1
ATOM 906 O O . ALA A 1 115 ? 18.086 6.183 4.946 1.00 36.66 115 ALA A O 1
ATOM 907 N N . SER A 1 116 ? 17.234 4.138 5.072 1.00 37.41 116 SER A N 1
ATOM 908 C CA . SER A 1 116 ? 17.694 3.904 6.442 1.00 37.41 116 SER A CA 1
ATOM 909 C C . SER A 1 116 ? 18.993 3.083 6.420 1.00 37.41 116 SER A C 1
ATOM 911 O O . SER A 1 116 ? 18.959 1.874 6.209 1.00 37.41 116 SER A O 1
ATOM 913 N N . SER A 1 117 ? 20.114 3.759 6.679 1.00 36.28 117 SER A N 1
ATOM 914 C CA . SER A 1 117 ? 21.493 3.254 6.811 1.00 36.28 117 SER A CA 1
ATOM 915 C C . SER A 1 117 ? 22.254 2.901 5.524 1.00 36.28 117 SER A C 1
ATOM 917 O O . SER A 1 117 ? 22.563 1.740 5.274 1.00 36.28 117 SER A O 1
ATOM 919 N N . GLN A 1 118 ? 22.705 3.923 4.796 1.00 30.83 118 GLN A N 1
ATOM 920 C CA . GLN A 1 118 ? 24.100 3.988 4.351 1.00 30.83 118 GLN A CA 1
ATOM 921 C C . GLN A 1 118 ? 24.515 5.447 4.139 1.00 30.83 118 GLN A C 1
ATOM 923 O O . GLN A 1 118 ? 23.973 6.167 3.309 1.00 30.83 118 GLN A O 1
ATOM 928 N N . THR A 1 119 ? 25.483 5.886 4.939 1.00 36.06 119 THR A N 1
ATOM 929 C CA . THR A 1 119 ? 26.319 7.045 4.643 1.00 36.06 119 THR A CA 1
ATOM 930 C C . THR A 1 119 ? 27.160 6.694 3.418 1.00 36.06 119 THR A C 1
ATOM 932 O O . THR A 1 119 ? 28.191 6.034 3.544 1.00 36.06 119 THR A O 1
ATOM 935 N N . SER A 1 120 ? 26.710 7.094 2.239 1.00 35.19 120 SER A N 1
ATOM 936 C CA . SER A 1 120 ? 27.576 7.269 1.079 1.00 35.19 120 SER A CA 1
ATOM 937 C C . SER A 1 120 ? 27.230 8.615 0.470 1.00 35.19 120 SER A C 1
ATOM 939 O O . SER A 1 120 ? 26.061 8.912 0.238 1.00 35.19 120 SER A O 1
ATOM 941 N N . ASP A 1 121 ? 28.260 9.433 0.301 1.00 34.84 121 ASP A N 1
ATOM 942 C CA . ASP A 1 121 ? 28.275 10.858 -0.032 1.00 34.84 121 ASP A CA 1
ATOM 943 C C . ASP A 1 121 ? 27.681 11.241 -1.411 1.00 34.84 121 ASP A C 1
ATOM 945 O O . ASP A 1 121 ? 28.090 12.233 -2.007 1.00 34.84 121 ASP A O 1
ATOM 949 N N . ASP A 1 122 ? 26.673 10.514 -1.899 1.00 36.41 122 ASP A N 1
ATOM 950 C CA . ASP A 1 122 ? 26.039 10.698 -3.212 1.00 36.41 122 ASP A CA 1
ATOM 951 C C . ASP A 1 122 ? 24.569 11.157 -3.102 1.00 36.41 122 ASP A C 1
ATOM 953 O O . ASP A 1 122 ? 23.762 10.996 -4.018 1.00 36.41 122 ASP A O 1
ATOM 957 N N . ALA A 1 123 ? 24.206 11.779 -1.976 1.00 39.91 123 ALA A N 1
ATOM 958 C CA . ALA A 1 123 ? 22.925 12.454 -1.781 1.00 39.91 123 ALA A CA 1
ATOM 959 C C . ALA A 1 123 ? 22.877 13.786 -2.554 1.00 39.91 123 ALA A C 1
ATOM 961 O O . ALA A 1 123 ? 22.929 14.871 -1.976 1.00 39.91 123 ALA A O 1
ATOM 962 N N . ALA A 1 124 ? 22.778 13.701 -3.878 1.00 34.16 124 ALA A N 1
ATOM 963 C CA . ALA A 1 124 ? 22.347 14.800 -4.731 1.00 34.16 124 ALA A CA 1
ATOM 964 C C . ALA A 1 124 ? 21.830 14.258 -6.069 1.00 34.16 124 ALA A C 1
ATOM 966 O O . ALA A 1 124 ? 22.609 14.084 -6.999 1.00 34.16 124 ALA A O 1
ATOM 967 N N . GLY A 1 125 ? 20.515 14.030 -6.170 1.00 39.78 125 GLY A N 1
ATOM 968 C CA . GLY A 1 125 ? 19.770 14.102 -7.436 1.00 39.78 125 GLY A CA 1
ATOM 969 C C . GLY A 1 125 ? 20.415 13.430 -8.651 1.00 39.78 125 GLY A C 1
ATOM 970 O O . GLY A 1 125 ? 20.424 14.015 -9.735 1.00 39.78 125 GLY A O 1
ATOM 971 N N . SER A 1 126 ? 20.968 12.231 -8.484 1.00 36.94 126 SER A N 1
ATOM 972 C CA . SER A 1 126 ? 21.433 11.450 -9.619 1.00 36.94 126 SER A CA 1
ATOM 973 C C . SER A 1 126 ? 20.208 10.785 -10.228 1.00 36.94 126 SER A C 1
ATOM 975 O O . SER A 1 126 ? 19.740 9.776 -9.715 1.00 36.94 126 SER A O 1
ATOM 977 N N . LEU A 1 127 ? 19.676 11.369 -11.307 1.00 41.66 127 LEU A N 1
ATOM 978 C CA . LEU A 1 127 ? 18.967 10.596 -12.326 1.00 41.66 127 LEU A CA 1
ATOM 979 C C . LEU A 1 127 ? 19.832 9.363 -12.592 1.00 41.66 127 LEU A C 1
ATOM 981 O O . LEU A 1 127 ? 20.872 9.481 -13.251 1.00 41.66 127 LEU A O 1
ATOM 985 N N . THR A 1 128 ? 19.465 8.200 -12.054 1.00 42.16 128 THR A N 1
ATOM 986 C CA . THR A 1 128 ? 20.082 6.966 -12.516 1.00 42.16 128 THR A CA 1
ATOM 987 C C . THR A 1 128 ? 19.813 6.931 -14.016 1.00 42.16 128 THR A C 1
ATOM 989 O O . THR A 1 128 ? 18.691 7.114 -14.495 1.00 42.16 128 THR A O 1
ATOM 992 N N . VAL A 1 129 ? 20.893 6.876 -14.792 1.00 44.34 129 VAL A N 1
ATOM 993 C CA . VAL A 1 129 ? 20.835 6.940 -16.251 1.00 44.34 129 VAL A CA 1
ATOM 994 C C . VAL A 1 129 ? 20.031 5.728 -16.725 1.00 44.34 129 VAL A C 1
ATOM 996 O O . VAL A 1 129 ? 20.584 4.639 -16.845 1.00 44.34 129 VAL A O 1
ATOM 999 N N . GLY A 1 130 ? 18.726 5.898 -16.952 1.00 54.25 130 GLY A N 1
ATOM 1000 C CA . GLY A 1 130 ? 17.855 4.805 -17.384 1.00 54.25 130 GLY A CA 1
ATOM 1001 C C . GLY A 1 130 ? 16.378 4.896 -16.998 1.00 54.25 130 GLY A C 1
ATOM 1002 O O . GLY A 1 130 ? 15.582 4.299 -17.715 1.00 54.25 130 GLY A O 1
ATOM 1003 N N . THR A 1 131 ? 15.999 5.637 -15.950 1.00 67.44 131 THR A N 1
ATOM 1004 C CA . THR A 1 131 ? 14.584 5.772 -15.540 1.00 67.44 131 THR A CA 1
ATOM 1005 C C . THR A 1 131 ? 13.988 7.128 -15.930 1.00 67.44 131 THR A C 1
ATOM 1007 O O . THR A 1 131 ? 14.635 8.176 -15.896 1.00 67.44 131 THR A O 1
ATOM 1010 N N . SER A 1 132 ? 12.735 7.078 -16.371 1.00 84.62 132 SER A N 1
ATOM 1011 C CA . SER A 1 132 ? 11.856 8.197 -16.708 1.00 84.62 132 SER A CA 1
ATOM 1012 C C . SER A 1 132 ? 11.033 8.687 -15.511 1.00 84.62 132 SER A C 1
ATOM 1014 O O . SER A 1 132 ? 10.303 9.673 -15.634 1.00 84.62 132 SER A O 1
ATOM 1016 N N . PHE A 1 133 ? 11.176 8.028 -14.361 1.00 90.56 133 PHE A N 1
ATOM 1017 C CA . PHE A 1 133 ? 10.484 8.324 -13.115 1.00 90.56 133 PHE A CA 1
ATOM 1018 C C . PHE A 1 133 ? 11.436 8.967 -12.107 1.00 90.56 133 PHE A C 1
ATOM 1020 O O . PHE A 1 133 ? 12.608 8.611 -12.011 1.00 90.56 133 PHE A O 1
ATOM 1027 N N . GLU A 1 134 ? 10.919 9.918 -11.334 1.00 91.69 134 GLU A N 1
ATOM 1028 C CA . GLU A 1 134 ? 11.630 10.435 -10.165 1.00 91.69 134 GLU A CA 1
ATOM 1029 C C . GLU A 1 134 ? 11.776 9.312 -9.129 1.00 91.69 134 GLU A C 1
ATOM 1031 O O . GLU A 1 134 ? 10.833 8.553 -8.919 1.00 91.69 134 GLU A O 1
ATOM 1036 N N . GLU A 1 135 ? 12.943 9.190 -8.499 1.00 90.44 135 GLU A N 1
ATOM 1037 C CA . GLU A 1 135 ? 13.175 8.193 -7.452 1.00 90.44 135 GLU A CA 1
ATOM 1038 C C . GLU A 1 135 ? 12.774 8.739 -6.078 1.00 90.44 135 GLU A C 1
ATOM 1040 O O . GLU A 1 135 ? 13.069 9.885 -5.735 1.00 90.44 135 GLU A O 1
ATOM 1045 N N . GLY A 1 136 ? 12.141 7.906 -5.255 1.00 91.25 136 GLY A N 1
ATOM 1046 C CA . GLY A 1 136 ? 11.794 8.270 -3.885 1.00 91.25 136 GLY A CA 1
ATOM 1047 C C . GLY A 1 136 ? 11.329 7.079 -3.048 1.00 91.25 136 GLY A C 1
ATOM 1048 O O . GLY A 1 136 ? 10.933 6.053 -3.592 1.00 91.25 136 GLY A O 1
ATOM 1049 N N . PRO A 1 137 ? 11.340 7.184 -1.710 1.00 93.94 137 PRO A N 1
ATOM 1050 C CA . PRO A 1 137 ? 10.892 6.097 -0.842 1.00 93.94 137 PRO A CA 1
ATOM 1051 C C . PRO A 1 137 ? 9.367 5.880 -0.938 1.00 93.94 137 PRO A C 1
ATOM 1053 O O . PRO A 1 137 ? 8.648 6.640 -1.585 1.00 93.94 137 PRO A O 1
ATOM 1056 N N . ILE A 1 138 ? 8.835 4.841 -0.292 1.00 95.50 138 ILE A N 1
ATOM 1057 C CA . ILE A 1 138 ? 7.382 4.568 -0.261 1.00 95.50 138 ILE A CA 1
ATOM 1058 C C . ILE A 1 138 ? 6.655 5.650 0.556 1.00 95.50 138 ILE A C 1
ATOM 1060 O O . ILE A 1 138 ? 5.768 6.346 0.054 1.00 95.50 138 ILE A O 1
ATOM 1064 N N . CYS A 1 139 ? 7.071 5.831 1.808 1.00 95.56 139 CYS A N 1
ATOM 1065 C CA . CYS A 1 139 ? 6.738 6.981 2.646 1.00 95.56 139 CYS A CA 1
ATOM 1066 C C . CYS A 1 139 ? 7.997 7.842 2.842 1.00 95.56 139 CYS A C 1
ATOM 1068 O O . CYS A 1 139 ? 9.105 7.344 2.676 1.00 95.56 139 CYS A O 1
ATOM 1070 N N . GLN A 1 140 ? 7.858 9.116 3.217 1.00 92.81 140 GLN A N 1
ATOM 1071 C CA . GLN A 1 140 ? 9.024 9.932 3.605 1.00 92.81 140 GLN A CA 1
ATOM 1072 C C . GLN A 1 140 ? 9.767 9.315 4.802 1.00 92.81 140 GLN A C 1
ATOM 1074 O O . GLN A 1 140 ? 9.136 8.689 5.649 1.00 92.81 140 GLN A O 1
ATOM 1079 N N . ASP A 1 141 ? 11.083 9.524 4.900 1.00 83.12 141 ASP A N 1
ATOM 1080 C CA . ASP A 1 141 ? 11.930 8.895 5.933 1.00 83.12 141 ASP A CA 1
ATOM 1081 C C . ASP A 1 141 ? 11.498 9.219 7.373 1.00 83.12 141 ASP A C 1
ATOM 1083 O O . ASP A 1 141 ? 11.684 8.419 8.287 1.00 83.12 141 ASP A O 1
ATOM 1087 N N . ASP A 1 142 ? 10.901 10.393 7.586 1.00 84.56 142 ASP A N 1
ATOM 1088 C CA . ASP A 1 142 ? 10.371 10.851 8.872 1.00 84.56 142 ASP A CA 1
ATOM 1089 C C . ASP A 1 142 ? 8.856 10.600 9.028 1.00 84.56 142 ASP A C 1
ATOM 1091 O O . ASP A 1 142 ? 8.226 11.105 9.961 1.00 84.56 142 ASP A O 1
ATOM 1095 N N . SER A 1 143 ? 8.255 9.835 8.113 1.00 87.38 143 SER A N 1
ATOM 1096 C CA . SER A 1 143 ? 6.846 9.449 8.141 1.00 87.38 143 SER A CA 1
ATOM 1097 C C . SER A 1 143 ? 6.664 8.072 8.771 1.00 87.38 143 SER A C 1
ATOM 1099 O O . SER A 1 143 ? 7.397 7.126 8.494 1.00 87.38 143 SER A O 1
ATOM 1101 N N . ARG A 1 144 ? 5.573 7.914 9.526 1.00 87.50 144 ARG A N 1
ATOM 1102 C CA . ARG A 1 144 ? 5.039 6.589 9.863 1.00 87.50 144 ARG A CA 1
ATOM 1103 C C . ARG A 1 144 ? 4.737 5.823 8.569 1.00 87.50 144 ARG A C 1
ATOM 1105 O O . ARG A 1 144 ? 4.147 6.403 7.652 1.00 87.50 144 ARG A O 1
ATOM 1112 N N . GLN A 1 145 ? 5.140 4.556 8.525 1.00 92.62 145 GLN A N 1
ATOM 1113 C CA . GLN A 1 145 ? 4.871 3.612 7.444 1.00 92.62 145 GLN A CA 1
ATOM 1114 C C . GLN A 1 145 ? 4.307 2.327 8.043 1.00 92.62 145 GLN A C 1
ATOM 1116 O O . GLN A 1 145 ? 4.906 1.745 8.945 1.00 92.62 145 GLN A O 1
ATOM 1121 N N . GLU A 1 146 ? 3.188 1.860 7.505 1.00 93.56 146 GLU A N 1
ATOM 1122 C CA . GLU A 1 146 ? 2.572 0.593 7.893 1.00 93.56 146 GLU A CA 1
ATOM 1123 C C . GLU A 1 146 ? 2.207 -0.200 6.657 1.00 93.56 146 GLU A C 1
ATOM 1125 O O . GLU A 1 146 ? 1.584 0.338 5.750 1.00 93.56 146 GLU A O 1
ATOM 1130 N N . ILE A 1 147 ? 2.562 -1.480 6.610 1.00 94.38 147 ILE A N 1
ATOM 1131 C CA . ILE A 1 147 ? 2.031 -2.375 5.584 1.00 94.38 147 ILE A CA 1
ATOM 1132 C C . ILE A 1 147 ? 0.590 -2.742 5.952 1.00 94.38 147 ILE A C 1
ATOM 1134 O O . ILE A 1 147 ? 0.315 -3.132 7.084 1.00 94.38 147 ILE A O 1
ATOM 1138 N N . LEU A 1 148 ? -0.334 -2.596 5.005 1.00 95.25 148 LEU A N 1
ATOM 1139 C CA . LEU A 1 148 ? -1.763 -2.859 5.208 1.00 95.25 148 LEU A CA 1
ATOM 1140 C C . LEU A 1 148 ? -2.231 -4.098 4.450 1.00 95.25 148 LEU A C 1
ATOM 1142 O O . LEU A 1 148 ? -3.120 -4.811 4.906 1.00 95.25 148 LEU A O 1
ATOM 1146 N N . TYR A 1 149 ? -1.660 -4.341 3.271 1.00 95.00 149 TYR A N 1
ATOM 1147 C CA . TYR A 1 149 ? -2.077 -5.430 2.399 1.00 95.00 149 TYR A CA 1
ATOM 1148 C C . TYR A 1 149 ? -0.968 -5.826 1.428 1.00 95.00 149 TYR A C 1
ATOM 1150 O O . TYR A 1 149 ? -0.165 -4.990 1.013 1.00 95.00 149 TYR A O 1
ATOM 1158 N N . GLY A 1 150 ? -0.963 -7.098 1.041 1.00 93.06 150 GLY A N 1
ATOM 1159 C CA . GLY A 1 150 ? -0.118 -7.623 -0.018 1.00 93.06 150 GLY A CA 1
ATOM 1160 C C . GLY A 1 150 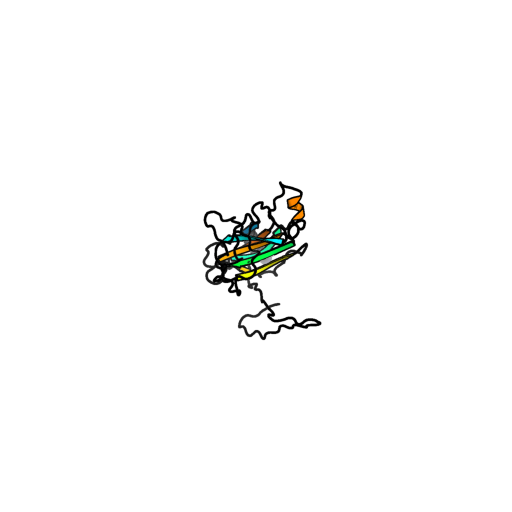? -0.903 -8.562 -0.924 1.00 93.06 150 GLY A C 1
ATOM 1161 O O . GLY A 1 150 ? -1.743 -9.338 -0.467 1.00 93.06 150 GLY A O 1
ATOM 1162 N N . TRP A 1 151 ? -0.609 -8.492 -2.214 1.00 92.12 151 TRP A N 1
ATOM 1163 C CA . TRP A 1 151 ? -1.113 -9.399 -3.232 1.00 92.12 151 TRP A CA 1
ATOM 1164 C C . TRP A 1 151 ? 0.062 -9.961 -4.022 1.00 92.12 151 TRP A C 1
ATOM 1166 O O . TRP A 1 151 ? 0.940 -9.213 -4.445 1.00 92.12 151 TRP A O 1
ATOM 1176 N N . ALA A 1 152 ? 0.056 -11.268 -4.251 1.00 86.31 152 ALA A N 1
ATOM 1177 C CA . ALA A 1 152 ? 1.017 -11.947 -5.106 1.00 86.31 152 ALA A CA 1
ATOM 1178 C C . ALA A 1 152 ? 0.267 -12.881 -6.060 1.00 86.31 152 ALA A C 1
ATOM 1180 O O . ALA A 1 152 ? -0.760 -13.434 -5.677 1.00 86.31 152 ALA A O 1
ATOM 1181 N N . LEU A 1 153 ? 0.794 -13.020 -7.278 1.00 72.62 153 LEU A N 1
ATOM 1182 C CA . LEU A 1 153 ? 0.419 -13.962 -8.341 1.00 72.62 153 LEU A CA 1
ATOM 1183 C C . LEU A 1 153 ? -0.662 -15.007 -7.959 1.00 72.62 153 LEU A C 1
ATOM 1185 O O . LEU A 1 153 ? -0.372 -16.000 -7.295 1.00 72.62 153 LEU A O 1
ATOM 1189 N N . ASP A 1 154 ? -1.905 -14.781 -8.398 1.00 68.38 154 ASP A N 1
ATOM 1190 C CA . ASP A 1 154 ? -3.068 -15.673 -8.213 1.00 68.38 154 ASP A CA 1
ATOM 1191 C C . ASP A 1 154 ? -3.492 -15.972 -6.759 1.00 68.38 154 ASP A C 1
ATOM 1193 O O . ASP A 1 154 ? -4.329 -16.848 -6.517 1.00 68.38 154 ASP A O 1
ATOM 1197 N N . ALA A 1 155 ? -2.989 -15.222 -5.774 1.00 70.94 155 ALA A N 1
ATOM 1198 C CA . ALA A 1 155 ? -3.497 -15.304 -4.412 1.00 70.94 155 ALA A CA 1
ATOM 1199 C C . ALA A 1 155 ? -4.984 -14.896 -4.373 1.00 70.94 155 ALA A C 1
ATOM 1201 O O . ALA A 1 155 ? -5.364 -13.871 -4.959 1.00 70.94 155 ALA A O 1
ATOM 1202 N N . PRO A 1 156 ? -5.842 -15.659 -3.668 1.00 74.00 156 PRO A N 1
ATOM 1203 C CA . PRO A 1 156 ? -7.225 -15.259 -3.465 1.00 74.00 156 PRO A CA 1
ATOM 1204 C C . PRO A 1 156 ? -7.275 -13.916 -2.732 1.00 74.00 156 PRO A C 1
ATOM 1206 O O . PRO A 1 156 ? -6.439 -13.626 -1.875 1.00 74.00 156 PRO A O 1
ATOM 1209 N N . ALA A 1 157 ? -8.278 -13.098 -3.054 1.00 76.56 157 ALA A N 1
ATOM 1210 C CA . ALA A 1 157 ? -8.499 -11.844 -2.345 1.00 76.56 157 ALA A CA 1
ATOM 1211 C C . ALA A 1 157 ? -8.656 -12.103 -0.837 1.00 76.56 157 ALA A C 1
ATOM 1213 O O . ALA A 1 157 ? -9.357 -13.036 -0.425 1.00 76.56 157 ALA A O 1
ATOM 1214 N N . LEU A 1 158 ? -8.012 -11.265 -0.022 1.00 84.44 158 LEU A N 1
ATOM 1215 C CA . LEU A 1 158 ? -8.150 -11.315 1.428 1.00 84.44 158 LEU A CA 1
ATOM 1216 C C . LEU A 1 158 ? -9.601 -11.006 1.793 1.00 84.44 158 LEU A C 1
ATOM 1218 O O . LEU A 1 158 ? -10.120 -9.939 1.466 1.00 84.44 158 LEU A O 1
ATOM 1222 N N . LYS A 1 159 ? -10.241 -11.937 2.499 1.00 89.31 159 LYS A N 1
ATOM 1223 C CA . LYS A 1 159 ? -11.551 -11.719 3.106 1.00 89.31 159 LYS A CA 1
ATOM 1224 C C . LYS A 1 159 ? -11.350 -11.429 4.580 1.00 89.31 159 LYS A C 1
ATOM 1226 O O . LYS A 1 159 ? -10.918 -12.308 5.323 1.00 89.31 159 LYS A O 1
ATOM 1231 N N . LEU A 1 160 ? -11.651 -10.202 4.983 1.00 92.62 160 LEU A N 1
ATOM 1232 C CA . LEU A 1 160 ? -11.700 -9.861 6.396 1.00 92.62 160 LEU A CA 1
ATOM 1233 C C . LEU A 1 160 ? -12.916 -10.541 7.044 1.00 92.62 160 LEU A C 1
ATOM 1235 O O . LEU A 1 160 ? -13.946 -10.684 6.379 1.00 92.62 160 LEU A O 1
ATOM 1239 N N . PRO A 1 161 ? -12.816 -10.977 8.313 1.00 94.75 161 PRO A N 1
ATOM 1240 C CA . PRO A 1 161 ? -13.983 -11.431 9.057 1.00 94.75 161 PRO A CA 1
ATOM 1241 C C . PRO A 1 161 ? -15.041 -10.327 9.167 1.00 94.75 161 PRO A C 1
ATOM 1243 O O . PRO A 1 161 ? -14.724 -9.135 9.127 1.00 94.75 161 PRO A O 1
ATOM 1246 N N . ASP A 1 162 ? -16.297 -10.720 9.365 1.00 93.06 162 ASP A N 1
ATOM 1247 C CA . ASP A 1 162 ? -17.384 -9.762 9.550 1.00 93.06 162 ASP A CA 1
ATOM 1248 C C . ASP A 1 162 ? -17.103 -8.824 10.734 1.00 93.06 162 ASP A C 1
ATOM 1250 O O . ASP A 1 162 ? -16.680 -9.246 11.814 1.00 93.06 162 ASP A O 1
ATOM 1254 N N . GLY A 1 163 ? -17.337 -7.529 10.519 1.00 94.56 163 GLY A N 1
ATOM 1255 C CA . GLY A 1 163 ? -17.107 -6.490 11.522 1.00 94.56 163 GLY A CA 1
ATOM 1256 C C . GLY A 1 163 ? -15.638 -6.132 11.765 1.00 94.56 163 GLY A C 1
ATOM 1257 O O . GLY A 1 163 ? -15.355 -5.413 12.723 1.00 94.56 163 GLY A O 1
ATOM 1258 N N . VAL A 1 164 ? -14.712 -6.593 10.919 1.00 96.25 164 VAL A N 1
ATOM 1259 C CA . VAL A 1 164 ? -13.283 -6.258 10.990 1.00 96.25 164 VAL A CA 1
ATOM 1260 C C . VAL A 1 164 ? -12.899 -5.281 9.876 1.00 96.25 164 VAL A C 1
ATOM 1262 O O . VAL A 1 164 ? -13.283 -5.466 8.723 1.00 96.25 164 VAL A O 1
ATOM 1265 N N . GLY A 1 165 ? -12.100 -4.259 10.198 1.00 96.56 165 GLY A N 1
ATOM 1266 C CA . GLY A 1 165 ? -11.557 -3.339 9.194 1.00 96.56 165 GLY A CA 1
ATOM 1267 C C . GLY A 1 165 ? -10.267 -2.636 9.619 1.00 96.56 165 GLY A C 1
ATOM 1268 O O . GLY A 1 165 ? -10.023 -2.421 10.808 1.00 96.56 165 GLY A O 1
ATOM 1269 N N . PHE A 1 166 ? -9.438 -2.253 8.647 1.00 97.06 166 PHE A N 1
ATOM 1270 C CA . PHE A 1 166 ? -8.234 -1.447 8.886 1.00 97.06 166 PHE A CA 1
ATOM 1271 C C . PHE A 1 166 ? -8.606 0.026 8.994 1.00 97.06 166 PHE A C 1
ATOM 1273 O O . PHE A 1 166 ? -9.194 0.578 8.065 1.00 97.06 166 PHE A O 1
ATOM 1280 N N . LYS A 1 167 ? -8.264 0.676 10.107 1.00 96.50 167 LYS A N 1
ATOM 1281 C CA . LYS A 1 167 ? -8.584 2.094 10.305 1.00 96.50 167 LYS A CA 1
ATOM 1282 C C . LYS A 1 167 ? -7.630 2.992 9.517 1.00 96.50 167 LYS A C 1
ATOM 1284 O O . LYS A 1 167 ? -6.421 2.850 9.649 1.00 96.50 167 LYS A O 1
ATOM 1289 N N . ILE A 1 168 ? -8.177 3.950 8.773 1.00 97.06 168 ILE A N 1
ATOM 1290 C CA . ILE A 1 168 ? -7.443 4.963 8.002 1.00 97.06 168 ILE A CA 1
ATOM 1291 C C . ILE A 1 168 ? -8.043 6.353 8.239 1.00 97.06 168 ILE A C 1
ATOM 1293 O O . ILE A 1 168 ? -9.228 6.481 8.548 1.00 97.06 168 ILE A O 1
ATOM 1297 N N . GLY A 1 169 ? -7.253 7.417 8.091 1.00 95.88 169 GLY A N 1
ATOM 1298 C CA . GLY A 1 169 ? -7.711 8.780 8.368 1.00 95.88 169 GLY A CA 1
ATOM 1299 C C . GLY A 1 169 ? -8.116 8.984 9.832 1.00 95.88 169 GLY A C 1
ATOM 1300 O O . GLY A 1 169 ? -7.730 8.218 10.717 1.00 95.88 169 GLY A O 1
ATOM 1301 N N . GLY A 1 170 ? -8.889 10.028 10.116 1.00 94.50 170 GLY A N 1
ATOM 1302 C CA . GLY A 1 170 ? -9.182 10.402 11.498 1.00 94.50 170 GLY A CA 1
ATOM 1303 C C . GLY A 1 170 ? -7.956 10.947 12.233 1.00 94.50 170 GLY A C 1
ATOM 1304 O O . GLY A 1 170 ? -6.852 11.025 11.693 1.00 94.50 170 GLY A O 1
ATOM 1305 N N . LEU A 1 171 ? -8.160 11.353 13.483 1.00 91.69 171 LEU A N 1
ATOM 1306 C CA . LEU A 1 171 ? -7.100 11.956 14.299 1.00 91.69 171 LEU A CA 1
ATOM 1307 C C . LEU A 1 171 ? -6.154 10.924 14.943 1.00 91.69 171 LEU A C 1
ATOM 1309 O O . LEU A 1 171 ? -5.084 11.299 15.410 1.00 91.69 171 LEU A O 1
ATOM 1313 N N . ASP A 1 172 ? -6.535 9.643 14.976 1.00 90.56 172 ASP A N 1
ATOM 1314 C CA . ASP A 1 172 ? -5.878 8.592 15.767 1.00 90.56 172 ASP A CA 1
ATOM 1315 C C . ASP A 1 172 ? -5.308 7.418 14.947 1.00 90.56 172 ASP A C 1
ATOM 1317 O O . ASP A 1 172 ? -4.685 6.535 15.534 1.00 90.56 172 ASP A O 1
ATOM 1321 N N . SER A 1 173 ? -5.492 7.363 13.619 1.00 92.94 173 SER A N 1
ATOM 1322 C CA . SER A 1 173 ? -4.883 6.282 12.816 1.00 92.94 173 SER A CA 1
ATOM 1323 C C . SER A 1 173 ? -3.400 6.518 12.521 1.00 92.94 173 SER A C 1
ATOM 1325 O O . SER A 1 173 ? -2.623 5.571 12.480 1.00 92.94 173 SER A O 1
ATOM 1327 N N . GLY A 1 174 ? -2.998 7.776 12.304 1.00 92.56 174 GLY A N 1
ATOM 1328 C CA . GLY A 1 174 ? -1.677 8.113 11.763 1.00 92.56 174 GLY A CA 1
ATOM 1329 C C . GLY A 1 174 ? -1.506 7.810 10.265 1.00 92.56 174 GLY A C 1
ATOM 1330 O O . GLY A 1 174 ? -0.404 7.981 9.747 1.00 92.56 174 GLY A O 1
ATOM 1331 N N . ILE A 1 175 ? -2.572 7.393 9.569 1.00 96.38 175 ILE A N 1
ATOM 1332 C CA . ILE A 1 175 ? -2.578 7.069 8.136 1.00 96.38 175 ILE A CA 1
ATOM 1333 C C . ILE A 1 175 ? -3.359 8.152 7.389 1.00 96.38 175 ILE A C 1
ATOM 1335 O O . ILE A 1 175 ? -4.589 8.133 7.335 1.00 96.38 175 ILE A O 1
ATOM 1339 N N . GLU A 1 176 ? -2.645 9.106 6.796 1.00 95.94 176 GLU A N 1
ATOM 1340 C CA . GLU A 1 176 ? -3.236 10.189 5.995 1.00 95.94 176 GLU A CA 1
ATOM 1341 C C . GLU A 1 176 ? -3.215 9.896 4.490 1.00 95.94 176 GLU A C 1
ATOM 1343 O O . GLU A 1 176 ? -3.980 10.490 3.722 1.00 95.94 176 GLU A O 1
ATOM 1348 N N . PHE A 1 177 ? -2.339 8.987 4.068 1.00 96.88 177 PHE A N 1
ATOM 1349 C CA . PHE A 1 177 ? -2.158 8.572 2.687 1.00 96.88 177 PHE A CA 1
ATOM 1350 C C . PHE A 1 177 ? -2.082 7.055 2.592 1.00 96.88 177 PHE A C 1
ATOM 1352 O O . PHE A 1 177 ? -1.535 6.387 3.466 1.00 96.88 177 PHE A O 1
ATOM 1359 N N . LEU A 1 178 ? -2.601 6.532 1.492 1.00 97.81 178 LEU A N 1
ATOM 1360 C CA . LEU A 1 178 ? -2.411 5.157 1.066 1.00 97.81 178 LEU A CA 1
ATOM 1361 C C . LEU A 1 178 ? -1.414 5.169 -0.083 1.00 97.81 178 LEU A C 1
ATOM 1363 O O . LEU A 1 178 ? -1.608 5.919 -1.036 1.00 97.81 178 LEU A O 1
ATOM 1367 N N . VAL A 1 179 ? -0.363 4.364 -0.006 1.00 97.81 179 VAL A N 1
ATOM 1368 C CA . VAL A 1 179 ? 0.617 4.215 -1.085 1.00 97.81 179 VAL A CA 1
ATOM 1369 C C . VAL A 1 179 ? 0.544 2.795 -1.610 1.00 97.81 179 VAL A C 1
ATOM 1371 O O . VAL A 1 179 ? 0.683 1.840 -0.850 1.00 97.81 179 VAL A O 1
ATOM 1374 N N . LEU A 1 180 ? 0.303 2.659 -2.908 1.00 97.69 180 LEU A N 1
ATOM 1375 C CA . LEU A 1 180 ? 0.365 1.388 -3.613 1.00 97.69 180 LEU A CA 1
ATOM 1376 C C . LEU A 1 180 ? 1.722 1.287 -4.297 1.00 97.69 180 LEU A C 1
ATOM 1378 O O . LEU A 1 180 ? 2.045 2.139 -5.119 1.00 97.69 180 LEU A O 1
ATOM 1382 N N . GLN A 1 181 ? 2.455 0.222 -3.996 1.00 97.44 181 GLN A N 1
ATOM 1383 C CA . GLN A 1 181 ? 3.642 -0.209 -4.720 1.00 97.44 181 GLN A CA 1
ATOM 1384 C C . GLN A 1 181 ? 3.270 -1.372 -5.646 1.00 97.44 181 GLN A C 1
ATOM 1386 O O . GLN A 1 181 ? 2.678 -2.360 -5.202 1.00 97.44 181 GLN A O 1
ATOM 1391 N N . VAL A 1 182 ? 3.635 -1.274 -6.922 1.00 96.06 182 VAL A N 1
ATOM 1392 C CA . VAL A 1 182 ? 3.467 -2.337 -7.922 1.00 96.06 182 VAL A CA 1
ATOM 1393 C C . VAL A 1 182 ? 4.845 -2.762 -8.404 1.00 96.06 182 VAL A C 1
ATOM 1395 O O . VAL A 1 182 ? 5.608 -1.934 -8.898 1.00 96.06 182 VAL A O 1
ATOM 1398 N N . HIS A 1 183 ? 5.151 -4.050 -8.270 1.00 94.69 183 HIS A N 1
ATOM 1399 C CA . HIS A 1 183 ? 6.405 -4.621 -8.741 1.00 94.69 183 HIS A CA 1
ATOM 1400 C C . HIS A 1 183 ? 6.234 -5.251 -10.129 1.00 94.69 183 HIS A C 1
ATOM 1402 O O . HIS A 1 183 ? 5.521 -6.250 -10.289 1.00 94.69 183 HIS A O 1
ATOM 1408 N N . TYR A 1 184 ? 6.921 -4.695 -11.126 1.00 92.38 184 TYR A N 1
ATOM 1409 C CA . TYR A 1 184 ? 6.907 -5.15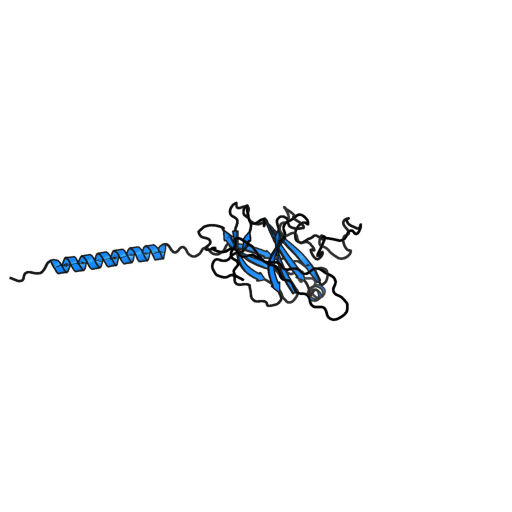6 -12.512 1.00 92.38 184 TYR A CA 1
ATOM 1410 C C . TYR A 1 184 ? 8.062 -6.124 -12.802 1.00 92.38 184 TYR A C 1
ATOM 1412 O O . TYR A 1 184 ? 9.086 -5.756 -13.378 1.00 92.38 184 TYR A O 1
ATOM 1420 N N . GLY A 1 185 ? 7.877 -7.392 -12.424 1.00 85.31 185 GLY A N 1
ATOM 1421 C CA . GLY A 1 185 ? 8.890 -8.441 -12.608 1.00 85.31 185 GLY A CA 1
ATOM 1422 C C . GLY A 1 185 ? 9.013 -8.991 -14.039 1.00 85.31 185 GLY A C 1
ATOM 1423 O O . GLY A 1 185 ? 10.031 -9.580 -14.381 1.00 85.31 185 GLY A O 1
ATOM 1424 N N . HIS A 1 186 ? 8.018 -8.799 -14.921 1.00 83.56 186 HIS A N 1
ATOM 1425 C CA . HIS A 1 186 ? 8.097 -9.300 -16.309 1.00 83.56 186 HIS A CA 1
ATOM 1426 C C . HIS A 1 186 ? 8.065 -8.170 -17.348 1.00 83.56 186 HIS A C 1
ATOM 1428 O O . HIS A 1 186 ? 7.088 -7.969 -18.074 1.00 83.56 186 HIS A O 1
ATOM 1434 N N . TYR A 1 187 ? 9.175 -7.437 -17.450 1.00 85.06 187 TYR A N 1
ATOM 1435 C CA . TYR A 1 187 ? 9.319 -6.298 -18.366 1.00 85.06 187 TYR A CA 1
ATOM 1436 C C . TYR A 1 187 ? 9.363 -6.677 -19.864 1.00 85.06 187 TYR A C 1
ATOM 1438 O O . TYR A 1 187 ? 9.068 -5.853 -20.733 1.00 85.06 187 TYR A O 1
ATOM 1446 N N . ASP A 1 188 ? 9.648 -7.939 -20.199 1.00 87.94 188 ASP A N 1
ATOM 1447 C CA . ASP A 1 188 ? 9.739 -8.424 -21.586 1.00 87.94 188 ASP A CA 1
ATOM 1448 C C . ASP A 1 188 ? 8.500 -8.106 -22.438 1.00 87.94 188 ASP A C 1
ATOM 1450 O O . ASP A 1 188 ? 8.607 -7.880 -23.648 1.00 87.94 188 ASP A O 1
ATOM 1454 N N . ALA A 1 189 ? 7.312 -8.102 -21.824 1.00 86.62 189 ALA A N 1
ATOM 1455 C CA . ALA A 1 189 ? 6.061 -7.781 -22.503 1.00 86.62 189 ALA A CA 1
ATOM 1456 C C . ALA A 1 189 ? 6.060 -6.335 -23.022 1.00 86.62 189 ALA A C 1
ATOM 1458 O O . ALA A 1 189 ? 5.705 -6.084 -24.178 1.00 86.62 189 ALA A O 1
ATOM 1459 N N . PHE A 1 190 ? 6.541 -5.397 -22.205 1.00 89.75 190 PHE A N 1
ATOM 1460 C CA . PHE A 1 190 ? 6.639 -3.992 -22.576 1.00 89.75 190 PHE A CA 1
ATOM 1461 C C . PHE A 1 190 ? 7.688 -3.789 -23.668 1.00 89.75 190 PHE A C 1
ATOM 1463 O O . PHE A 1 190 ? 7.417 -3.068 -24.628 1.00 89.75 190 PHE A O 1
ATOM 1470 N N . GLN A 1 191 ? 8.841 -4.463 -23.619 1.00 88.31 191 GLN A N 1
ATOM 1471 C CA . GLN A 1 191 ? 9.850 -4.364 -24.688 1.00 88.31 191 GLN A CA 1
ATOM 1472 C C . GLN A 1 191 ? 9.306 -4.783 -26.062 1.00 88.31 191 GLN A C 1
ATOM 1474 O O . GLN A 1 191 ? 9.616 -4.155 -27.074 1.00 88.31 191 GLN A O 1
ATOM 1479 N N . LYS A 1 192 ? 8.475 -5.831 -26.102 1.00 90.88 192 LYS A N 1
ATOM 1480 C CA . LYS A 1 192 ? 7.913 -6.381 -27.347 1.00 90.88 192 LYS A CA 1
ATOM 1481 C C . LYS A 1 192 ? 6.767 -5.545 -27.914 1.00 90.88 192 LYS A C 1
ATOM 1483 O O . LYS A 1 192 ? 6.572 -5.536 -29.128 1.00 90.88 192 LYS A O 1
ATOM 1488 N N . LEU A 1 193 ? 6.001 -4.871 -27.057 1.00 90.69 193 LEU A N 1
ATOM 1489 C CA . LEU A 1 193 ? 4.804 -4.122 -27.436 1.00 90.69 193 LEU A CA 1
ATOM 1490 C C . LEU A 1 193 ? 4.932 -2.655 -26.990 1.00 90.69 193 LEU A C 1
ATOM 1492 O O . LEU A 1 193 ? 4.627 -2.332 -25.842 1.00 90.69 193 LEU A O 1
ATOM 1496 N N . PRO A 1 194 ? 5.345 -1.736 -27.886 1.00 88.25 194 PRO A N 1
ATOM 1497 C CA . PRO A 1 194 ? 5.529 -0.321 -27.545 1.00 88.25 194 PRO A CA 1
ATOM 1498 C C . PRO A 1 194 ? 4.259 0.389 -27.059 1.00 88.25 194 PRO A C 1
ATOM 1500 O O . PRO A 1 194 ? 4.350 1.339 -26.293 1.00 88.25 194 PRO A O 1
ATOM 1503 N N . SER A 1 195 ? 3.080 -0.068 -27.493 1.00 92.06 195 SER A N 1
ATOM 1504 C CA . SER A 1 195 ? 1.782 0.481 -27.082 1.00 92.06 195 SER A CA 1
ATOM 1505 C C . SER A 1 195 ? 1.222 -0.148 -25.805 1.00 92.06 195 SER A C 1
ATOM 1507 O O . SER A 1 195 ? 0.109 0.192 -25.418 1.00 92.06 195 SER A O 1
ATOM 1509 N N . LEU A 1 196 ? 1.923 -1.116 -25.202 1.00 93.56 196 LEU A N 1
ATOM 1510 C CA . LEU A 1 196 ? 1.477 -1.744 -23.964 1.00 93.56 196 LEU A CA 1
ATOM 1511 C C . LEU A 1 196 ? 1.666 -0.771 -22.799 1.00 93.56 196 LEU A C 1
ATOM 1513 O O . LEU A 1 196 ? 2.773 -0.272 -22.574 1.00 93.56 196 LEU A O 1
ATOM 1517 N N . THR A 1 197 ? 0.581 -0.562 -22.067 1.00 94.94 197 THR A N 1
ATOM 1518 C CA . THR A 1 197 ? 0.511 0.153 -20.795 1.00 94.94 197 THR A CA 1
ATOM 1519 C C . THR A 1 197 ? -0.160 -0.742 -19.759 1.00 94.94 197 THR A C 1
ATOM 1521 O O . THR A 1 197 ? -0.807 -1.734 -20.107 1.00 94.94 197 THR A O 1
ATOM 1524 N N . ASP A 1 198 ? -0.004 -0.399 -18.486 1.00 95.56 198 ASP A N 1
ATOM 1525 C CA . ASP A 1 198 ? -0.617 -1.106 -17.373 1.00 95.56 198 ASP A CA 1
ATOM 1526 C C . ASP A 1 198 ? -1.365 -0.175 -16.420 1.00 95.56 198 ASP A C 1
ATOM 1528 O O . ASP A 1 198 ? -0.918 0.925 -16.097 1.00 95.56 198 ASP A O 1
ATOM 1532 N N . ASN A 1 199 ? -2.497 -0.673 -15.934 1.00 96.00 199 ASN A N 1
ATOM 1533 C CA . ASN A 1 199 ? -3.331 -0.029 -14.931 1.00 96.00 199 ASN A CA 1
ATOM 1534 C C . ASN A 1 199 ? -3.618 -0.948 -13.741 1.00 96.00 199 ASN A C 1
ATOM 1536 O O . ASN A 1 199 ? -4.690 -0.874 -13.128 1.00 96.00 199 ASN A O 1
ATOM 1540 N N . SER A 1 200 ? -2.674 -1.834 -13.418 1.00 95.31 200 SER A N 1
ATOM 1541 C CA . SER A 1 200 ? -2.824 -2.722 -12.279 1.00 95.31 200 SER A CA 1
ATOM 1542 C C . SER A 1 200 ? -2.892 -1.928 -10.971 1.00 95.31 200 SER A C 1
ATOM 1544 O O . SER A 1 200 ? -2.351 -0.824 -10.845 1.00 95.31 200 SER A O 1
ATOM 1546 N N . GLY A 1 201 ? -3.589 -2.481 -9.982 1.00 95.31 201 GLY A N 1
ATOM 1547 C CA . GLY A 1 201 ? -3.682 -1.887 -8.652 1.00 95.31 201 GLY A CA 1
ATOM 1548 C C . GLY A 1 201 ? -4.764 -2.491 -7.771 1.00 95.31 201 GLY A C 1
ATOM 1549 O O . GLY A 1 201 ? -5.080 -3.679 -7.860 1.00 95.31 201 GLY A O 1
ATOM 1550 N N . LEU A 1 202 ? -5.341 -1.665 -6.900 1.00 94.38 202 LEU A N 1
ATOM 1551 C CA . LEU A 1 202 ? -6.312 -2.063 -5.885 1.00 94.38 202 LEU A CA 1
ATOM 1552 C C . LEU A 1 202 ? -7.561 -1.187 -5.932 1.00 94.38 202 LEU A C 1
ATOM 1554 O O . LEU A 1 202 ? -7.492 0.036 -6.040 1.00 94.38 202 LEU A O 1
ATOM 1558 N N . VAL A 1 203 ? -8.722 -1.821 -5.784 1.00 95.62 203 VAL A N 1
ATOM 1559 C CA . VAL A 1 203 ? -9.965 -1.132 -5.429 1.00 95.62 203 VAL A CA 1
ATOM 1560 C C . VAL A 1 203 ? -10.337 -1.529 -4.010 1.00 95.62 203 VAL A C 1
ATOM 1562 O O . VAL A 1 203 ? -10.591 -2.700 -3.728 1.00 95.62 203 VAL A O 1
ATOM 1565 N N . LEU A 1 204 ? -10.354 -0.553 -3.115 1.00 96.50 204 LEU A N 1
ATOM 1566 C CA . LEU A 1 204 ? -10.670 -0.754 -1.708 1.00 96.50 204 LEU A CA 1
ATOM 1567 C C . LEU A 1 204 ? -12.152 -0.516 -1.478 1.00 96.50 204 LEU A C 1
ATOM 1569 O O . LEU A 1 204 ? -12.699 0.458 -1.992 1.00 96.50 204 LEU A O 1
ATOM 1573 N N . ASP A 1 205 ? -12.765 -1.373 -0.673 1.00 95.75 205 ASP A N 1
ATOM 1574 C CA . ASP A 1 205 ? -14.081 -1.114 -0.104 1.00 95.75 205 ASP A CA 1
ATOM 1575 C C . ASP A 1 205 ? -13.892 -0.448 1.258 1.00 95.75 205 ASP A C 1
ATOM 1577 O O . ASP A 1 205 ? -13.198 -0.993 2.124 1.00 95.75 205 ASP A O 1
ATOM 1581 N N . VAL A 1 206 ? -14.492 0.727 1.446 1.00 95.69 206 VAL A N 1
ATOM 1582 C CA . VAL A 1 206 ? -14.371 1.517 2.671 1.00 95.69 206 VAL A CA 1
ATOM 1583 C C . VAL A 1 206 ? -15.725 1.882 3.268 1.00 95.69 206 VAL A C 1
ATOM 1585 O O . VAL A 1 206 ? -16.737 2.007 2.575 1.00 95.69 206 VAL A O 1
ATOM 1588 N N . ARG A 1 207 ? -15.735 2.046 4.591 1.00 94.88 207 ARG A N 1
ATOM 1589 C CA . ARG A 1 207 ? -16.884 2.513 5.375 1.00 94.88 207 ARG A CA 1
ATOM 1590 C C . ARG A 1 207 ? -16.453 3.645 6.292 1.00 94.88 207 ARG A C 1
ATOM 1592 O O . ARG A 1 207 ? -15.362 3.599 6.850 1.00 94.88 207 ARG A O 1
ATOM 1599 N N . GLU A 1 208 ? -17.312 4.637 6.476 1.00 94.25 208 GLU A N 1
ATOM 1600 C CA . GLU A 1 208 ? -17.084 5.706 7.455 1.00 94.25 208 GLU A CA 1
ATOM 1601 C C . GLU A 1 208 ? -16.981 5.133 8.876 1.00 94.25 208 GLU A C 1
ATOM 1603 O O . GLU A 1 208 ? -17.673 4.173 9.213 1.00 94.25 208 GLU A O 1
ATOM 1608 N N . ASN A 1 209 ? -16.136 5.712 9.729 1.00 94.00 209 ASN A N 1
ATOM 1609 C CA . ASN A 1 209 ? -16.026 5.303 11.129 1.00 94.00 209 ASN A CA 1
ATOM 1610 C C . ASN A 1 209 ? -17.185 5.890 11.954 1.00 94.00 209 ASN A C 1
ATOM 1612 O O . ASN A 1 209 ? -17.060 6.941 12.585 1.00 94.00 209 ASN A O 1
ATOM 1616 N N . ASN A 1 210 ? -18.329 5.208 11.929 1.00 91.56 210 ASN A N 1
ATOM 1617 C CA . ASN A 1 210 ? -19.514 5.541 12.716 1.00 91.56 210 ASN A CA 1
ATOM 1618 C C . ASN A 1 210 ? -20.279 4.276 13.154 1.00 91.56 210 ASN A C 1
ATOM 1620 O O . ASN A 1 210 ? -19.937 3.155 12.768 1.00 91.56 210 ASN A O 1
ATOM 1624 N N . GLU A 1 211 ? -21.337 4.466 13.946 1.00 87.31 211 GLU A N 1
ATOM 1625 C CA . GLU A 1 211 ? -22.167 3.385 14.503 1.00 87.31 211 GLU A CA 1
ATOM 1626 C C . GLU A 1 211 ? -22.847 2.514 13.430 1.00 87.31 211 GLU A C 1
ATOM 1628 O O . GLU A 1 211 ? -23.144 1.348 13.678 1.00 87.31 211 GLU A O 1
ATOM 1633 N N . LEU A 1 212 ? -23.048 3.045 12.220 1.00 88.00 212 LEU A N 1
ATOM 1634 C CA . LEU A 1 212 ? -23.689 2.347 11.100 1.00 88.00 212 LEU A CA 1
ATOM 1635 C C . LEU A 1 212 ? -22.699 1.518 10.263 1.00 88.00 212 LEU A C 1
ATOM 1637 O O . LEU A 1 212 ? -23.118 0.747 9.404 1.00 88.00 212 LEU A O 1
ATOM 1641 N N . SER A 1 213 ? -21.390 1.642 10.506 1.00 90.06 213 SER A N 1
ATOM 1642 C CA . SER A 1 213 ? -20.349 0.926 9.750 1.00 90.06 213 SER A CA 1
ATOM 1643 C C . SER A 1 213 ? -20.383 -0.596 9.935 1.00 90.06 213 SER A C 1
ATOM 1645 O O . SER A 1 213 ? -19.892 -1.347 9.083 1.00 90.06 213 SER A O 1
ATOM 1647 N N . GLY A 1 214 ? -20.937 -1.055 11.062 1.00 91.88 214 GLY A N 1
ATOM 1648 C CA . GLY A 1 214 ? -20.910 -2.454 11.482 1.00 91.88 214 GLY A CA 1
ATOM 1649 C C . GLY A 1 214 ? -19.517 -2.963 11.871 1.00 91.88 214 GLY A C 1
ATOM 1650 O O . GLY A 1 214 ? -19.359 -4.166 12.063 1.00 91.88 214 GLY A O 1
ATOM 1651 N N . ILE A 1 215 ? -18.509 -2.086 11.975 1.00 94.88 215 ILE A N 1
ATOM 1652 C CA . ILE A 1 215 ? -17.141 -2.454 12.356 1.00 94.88 215 ILE A CA 1
ATOM 1653 C C . ILE A 1 215 ? -17.009 -2.439 13.873 1.00 94.88 215 ILE A C 1
ATOM 1655 O O . ILE A 1 215 ? -17.180 -1.414 14.525 1.00 94.88 215 ILE A O 1
ATOM 1659 N N . THR A 1 216 ? -16.703 -3.605 14.432 1.00 94.62 216 THR A N 1
ATOM 1660 C CA . THR A 1 216 ? -16.583 -3.843 15.875 1.00 94.62 216 THR A CA 1
ATOM 1661 C C . THR A 1 216 ? -15.150 -4.152 16.292 1.00 94.62 216 THR A C 1
ATOM 1663 O O . THR A 1 216 ? -14.829 -4.072 17.476 1.00 94.62 216 THR A O 1
ATOM 1666 N N . ARG A 1 217 ? -14.274 -4.484 15.335 1.00 94.56 217 ARG A N 1
ATOM 1667 C CA . ARG A 1 217 ? -12.868 -4.819 15.572 1.00 94.56 217 ARG A CA 1
ATOM 1668 C C . ARG A 1 217 ? -11.956 -4.144 14.556 1.00 94.56 217 ARG A C 1
ATOM 1670 O O . ARG A 1 217 ? -12.272 -4.039 13.371 1.00 94.56 217 ARG A O 1
ATOM 1677 N N . ARG A 1 218 ? -10.789 -3.714 15.029 1.00 94.56 218 ARG A N 1
ATOM 1678 C CA . ARG A 1 218 ? -9.746 -3.119 14.193 1.00 94.56 218 ARG A CA 1
ATOM 1679 C C . ARG A 1 218 ? -8.792 -4.212 13.715 1.00 94.56 218 ARG A C 1
ATOM 1681 O O . ARG A 1 218 ? -8.301 -4.989 14.525 1.00 94.56 218 ARG A O 1
ATOM 1688 N N . ALA A 1 219 ? -8.524 -4.249 12.415 1.00 95.44 219 ALA A N 1
ATOM 1689 C CA . ALA A 1 219 ? -7.432 -5.038 11.859 1.00 95.44 219 ALA A CA 1
ATOM 1690 C C . ALA A 1 219 ? -6.092 -4.320 12.073 1.00 95.44 219 ALA A C 1
ATOM 1692 O O . ALA A 1 219 ? -6.027 -3.089 12.042 1.00 95.44 219 ALA A O 1
ATOM 1693 N N . GLY A 1 220 ? -5.027 -5.094 12.257 1.00 92.00 220 GLY A N 1
ATOM 1694 C CA . GLY A 1 220 ? -3.663 -4.599 12.405 1.00 92.00 220 GLY A CA 1
ATOM 1695 C C . GLY A 1 220 ? -2.657 -5.614 11.877 1.00 92.00 220 GLY A C 1
ATOM 1696 O O . GLY A 1 220 ? -3.005 -6.769 11.628 1.00 92.00 220 GLY A O 1
ATOM 1697 N N . VAL A 1 221 ? -1.413 -5.174 11.696 1.00 91.62 221 VAL A N 1
ATOM 1698 C CA . VAL A 1 221 ? -0.304 -6.034 11.274 1.00 91.62 221 VAL A CA 1
ATOM 1699 C C . VAL A 1 221 ? 0.759 -6.044 12.362 1.00 91.62 221 VAL A C 1
ATOM 1701 O O . VAL A 1 221 ? 1.281 -4.995 12.732 1.00 91.62 221 VAL A O 1
ATOM 1704 N N . LEU A 1 222 ? 1.102 -7.237 12.849 1.00 90.31 222 LEU A N 1
ATOM 1705 C CA . LEU A 1 222 ? 2.254 -7.444 13.721 1.00 90.31 222 LEU A CA 1
ATOM 1706 C C . LEU A 1 222 ? 3.469 -7.800 12.859 1.00 90.31 222 LEU A C 1
ATOM 1708 O O . LEU A 1 222 ? 3.518 -8.872 12.255 1.00 90.31 222 LEU A O 1
ATOM 1712 N N . LEU A 1 223 ? 4.442 -6.893 12.787 1.00 87.94 223 LEU A N 1
ATOM 1713 C CA . LEU A 1 223 ? 5.659 -7.088 12.006 1.00 87.94 223 LEU A CA 1
ATOM 1714 C C . LEU A 1 223 ? 6.777 -7.664 12.885 1.00 87.94 223 LEU A C 1
ATOM 1716 O O . LEU A 1 223 ? 7.224 -7.026 13.834 1.00 87.94 223 LEU A O 1
ATOM 1720 N N . LEU A 1 224 ? 7.268 -8.849 12.521 1.00 89.44 224 LEU A N 1
ATOM 1721 C CA . LEU A 1 224 ? 8.424 -9.493 13.142 1.00 89.44 224 LEU A CA 1
ATOM 1722 C C . LEU A 1 224 ? 9.583 -9.510 12.140 1.00 89.44 224 LEU A C 1
ATOM 1724 O O . LEU A 1 224 ? 9.462 -10.094 11.064 1.00 89.44 224 LEU A O 1
ATOM 1728 N N . VAL A 1 225 ? 10.707 -8.877 12.487 1.00 86.81 225 VAL A N 1
ATOM 1729 C CA . VAL A 1 225 ? 11.891 -8.775 11.615 1.00 86.81 225 VAL A CA 1
ATOM 1730 C C . VAL A 1 225 ? 13.113 -9.336 12.328 1.00 86.81 225 VAL A C 1
ATOM 1732 O O . VAL A 1 225 ? 13.388 -8.986 13.473 1.00 86.81 225 VAL A O 1
ATOM 1735 N N . SER A 1 226 ? 13.872 -10.189 11.635 1.00 86.81 226 SER A N 1
ATOM 1736 C CA . SER A 1 226 ? 15.212 -10.596 12.061 1.00 86.81 226 SER A CA 1
ATOM 1737 C C . SER A 1 226 ? 16.239 -9.788 11.280 1.00 86.81 226 SER A C 1
ATOM 1739 O O . SER A 1 226 ? 16.183 -9.729 10.053 1.00 86.81 226 SER A O 1
ATOM 1741 N N . LEU A 1 227 ? 17.179 -9.176 11.993 1.00 83.94 227 LEU A N 1
ATOM 1742 C CA . LEU A 1 227 ? 18.331 -8.489 11.420 1.00 83.94 227 LEU A CA 1
ATOM 1743 C C . LEU A 1 227 ? 19.596 -9.198 11.893 1.00 83.94 227 LEU A C 1
ATOM 1745 O O . LEU A 1 227 ? 19.685 -9.615 13.049 1.00 83.94 227 LEU A O 1
ATOM 1749 N N . GLY A 1 228 ? 20.592 -9.326 11.022 1.00 80.44 228 GLY A N 1
ATOM 1750 C CA . GLY A 1 228 ? 21.865 -9.921 11.405 1.00 80.44 228 GLY A CA 1
ATOM 1751 C C . GLY A 1 228 ? 22.693 -10.415 10.229 1.00 80.44 228 GLY A C 1
ATOM 1752 O O . GLY A 1 228 ? 22.348 -10.233 9.065 1.00 80.44 228 GLY A O 1
ATOM 1753 N N . TYR A 1 229 ? 23.812 -11.050 10.564 1.00 83.94 229 TYR A N 1
ATOM 1754 C CA . TYR A 1 229 ? 24.719 -11.670 9.608 1.00 83.94 229 TYR A CA 1
ATOM 1755 C C . TYR A 1 229 ? 24.376 -13.150 9.431 1.00 83.94 229 TYR A C 1
ATOM 1757 O O . TYR A 1 229 ? 24.241 -13.884 10.412 1.00 83.94 229 TYR A O 1
ATOM 1765 N N . VAL A 1 230 ? 24.278 -13.595 8.179 1.00 86.25 230 VAL A N 1
ATOM 1766 C CA . VAL A 1 230 ? 24.102 -15.009 7.837 1.00 86.25 230 VAL A CA 1
ATOM 1767 C C . VAL A 1 230 ? 25.476 -15.593 7.487 1.00 86.25 230 VAL A C 1
ATOM 1769 O O . VAL A 1 230 ? 26.054 -15.205 6.470 1.00 86.25 230 VAL A O 1
ATOM 1772 N N . PRO A 1 231 ? 26.039 -16.502 8.304 1.00 86.50 231 PRO A N 1
ATOM 1773 C CA . PRO A 1 231 ? 27.326 -17.116 8.002 1.00 86.50 231 PRO A CA 1
ATOM 1774 C C . PRO A 1 231 ? 27.232 -18.075 6.809 1.00 86.50 231 PRO A C 1
ATOM 1776 O O . PRO A 1 231 ? 26.176 -18.635 6.515 1.00 86.50 231 PRO A O 1
ATOM 1779 N N . GLN A 1 232 ? 28.366 -18.318 6.145 1.00 91.31 232 GLN A N 1
ATOM 1780 C CA . GLN A 1 232 ? 28.452 -19.319 5.083 1.00 91.31 232 GLN A CA 1
ATOM 1781 C C . GLN A 1 232 ? 28.166 -20.720 5.648 1.00 91.31 232 GLN A C 1
ATOM 1783 O O . GLN A 1 232 ? 28.840 -21.173 6.573 1.00 91.31 232 GLN A O 1
ATOM 1788 N N . GLY A 1 233 ? 27.195 -21.423 5.062 1.00 88.25 233 GLY A N 1
ATOM 1789 C CA . GLY A 1 233 ? 26.789 -22.766 5.478 1.00 88.25 233 GLY A CA 1
ATOM 1790 C C . GLY A 1 233 ? 25.322 -22.822 5.901 1.00 88.25 233 GLY A C 1
ATOM 1791 O O . GLY A 1 233 ? 24.487 -22.104 5.359 1.00 88.25 233 GLY A O 1
ATOM 1792 N N . LEU A 1 234 ? 25.000 -23.712 6.844 1.00 84.31 234 LEU A N 1
ATOM 1793 C CA . LEU A 1 234 ? 23.648 -23.841 7.383 1.00 84.31 234 LEU A CA 1
ATOM 1794 C C . LEU A 1 234 ? 23.453 -22.847 8.531 1.00 84.31 234 LEU A C 1
ATOM 1796 O O . LEU A 1 234 ? 24.116 -22.959 9.560 1.00 84.31 234 LEU A O 1
ATOM 1800 N N . SER A 1 235 ? 22.498 -21.935 8.370 1.00 86.25 235 SER A N 1
ATOM 1801 C CA . SER A 1 235 ? 22.045 -21.035 9.428 1.00 86.25 235 SER A CA 1
ATOM 1802 C C . SER A 1 235 ? 20.570 -21.284 9.743 1.00 86.25 235 SER A C 1
ATOM 1804 O O . SER A 1 235 ? 19.790 -21.632 8.856 1.00 86.25 235 SER A O 1
ATOM 1806 N N . LYS A 1 236 ? 20.186 -21.117 11.010 1.00 86.25 236 LYS A N 1
ATOM 1807 C CA . LYS A 1 236 ? 18.793 -21.133 11.471 1.00 86.25 236 LYS A CA 1
ATOM 1808 C C . LYS A 1 236 ? 18.534 -19.841 12.230 1.00 86.25 236 LYS A C 1
ATOM 1810 O O . LYS A 1 236 ? 19.331 -19.473 13.088 1.00 86.25 236 LYS A O 1
ATOM 1815 N N . HIS A 1 237 ? 17.431 -19.182 11.910 1.00 86.44 237 HIS A N 1
ATOM 1816 C CA . HIS A 1 237 ? 17.025 -17.928 12.527 1.00 86.44 237 HIS A CA 1
ATOM 1817 C C . HIS A 1 237 ? 15.615 -18.105 13.079 1.00 86.44 237 HIS A C 1
ATOM 1819 O O . HIS A 1 237 ? 14.735 -18.598 12.378 1.00 86.44 237 HIS A O 1
ATOM 1825 N N . GLU A 1 238 ? 15.420 -17.718 14.333 1.00 87.56 238 GLU A N 1
ATOM 1826 C CA . GLU A 1 238 ? 14.135 -17.759 15.023 1.00 87.56 238 GLU A CA 1
ATOM 1827 C C . GLU A 1 238 ? 13.850 -16.365 15.580 1.00 87.56 238 GLU A C 1
ATOM 1829 O O . GLU A 1 238 ? 14.768 -15.657 16.001 1.00 87.56 238 GLU A O 1
ATOM 1834 N N . ILE A 1 239 ? 12.581 -15.964 15.559 1.00 90.44 239 ILE A N 1
ATOM 1835 C CA . ILE A 1 239 ? 12.111 -14.712 16.148 1.00 90.44 239 ILE A CA 1
ATOM 1836 C C . ILE A 1 239 ? 11.015 -15.079 17.136 1.00 90.44 239 ILE A C 1
ATOM 1838 O O . ILE A 1 239 ? 10.077 -15.794 16.789 1.00 90.44 239 ILE A O 1
ATOM 1842 N N . TRP A 1 240 ? 11.134 -14.577 18.356 1.00 91.38 240 TRP A N 1
ATOM 1843 C CA . TRP A 1 240 ? 10.084 -14.645 19.357 1.00 91.38 240 TRP A CA 1
ATOM 1844 C C . TRP A 1 240 ? 10.104 -13.348 20.163 1.00 91.38 240 TRP A C 1
ATOM 1846 O O . TRP A 1 240 ? 11.168 -12.778 20.412 1.00 91.38 240 TRP A O 1
ATOM 1856 N N . CYS A 1 241 ? 8.925 -12.870 20.539 1.00 89.62 241 CYS A N 1
ATOM 1857 C CA . CYS A 1 241 ? 8.751 -11.714 21.407 1.00 89.62 241 CYS A CA 1
ATOM 1858 C C . CYS A 1 241 ? 7.592 -12.009 22.357 1.00 89.62 241 CYS A C 1
ATOM 1860 O O . CYS A 1 241 ? 6.587 -12.586 21.943 1.00 89.62 241 CYS A O 1
ATOM 1862 N N . GLU A 1 242 ? 7.742 -11.622 23.618 1.00 90.50 242 GLU A N 1
ATOM 1863 C CA . GLU A 1 242 ? 6.617 -11.536 24.543 1.00 90.50 242 GLU A CA 1
ATOM 1864 C C . GLU A 1 242 ? 5.839 -10.256 24.227 1.00 90.50 242 GLU A C 1
ATOM 1866 O O . GLU A 1 242 ? 6.441 -9.198 24.029 1.00 90.50 242 GLU A O 1
ATOM 1871 N N . LEU A 1 243 ? 4.517 -10.370 24.109 1.00 88.50 243 LEU A N 1
ATOM 1872 C CA . LEU A 1 243 ? 3.633 -9.248 23.821 1.00 88.50 243 LEU A CA 1
ATOM 1873 C C . LEU A 1 243 ? 2.742 -9.003 25.037 1.00 88.50 243 LEU A C 1
ATOM 1875 O O . LEU A 1 243 ? 1.857 -9.804 25.332 1.00 88.50 243 LEU A O 1
ATOM 1879 N N . GLU A 1 244 ? 2.989 -7.890 25.719 1.00 90.19 244 GLU A N 1
ATOM 1880 C CA . GLU A 1 244 ? 2.145 -7.377 26.795 1.00 90.19 244 GLU A CA 1
ATOM 1881 C C . GLU A 1 244 ? 1.430 -6.129 26.279 1.00 90.19 244 GLU A C 1
ATOM 1883 O O . GLU A 1 244 ? 2.055 -5.093 26.059 1.00 90.19 244 GLU A O 1
ATOM 1888 N N . ASP A 1 245 ? 0.126 -6.244 26.053 1.00 87.06 245 ASP A N 1
ATOM 1889 C CA . ASP A 1 245 ? -0.711 -5.157 25.553 1.00 87.06 245 ASP A CA 1
ATOM 1890 C C . ASP A 1 245 ? -2.077 -5.205 26.258 1.00 87.06 245 ASP A C 1
ATOM 1892 O O . ASP A 1 245 ? -2.509 -6.268 26.717 1.00 87.06 245 ASP A O 1
ATOM 1896 N N . ASP A 1 246 ? -2.756 -4.064 26.373 1.00 91.88 246 ASP A N 1
ATOM 1897 C CA . ASP A 1 246 ? -4.121 -3.991 26.913 1.00 91.88 246 ASP A CA 1
ATOM 1898 C C . ASP A 1 246 ? -5.189 -4.319 25.852 1.00 91.88 246 ASP A C 1
ATOM 1900 O O . ASP A 1 246 ? -6.383 -4.412 26.158 1.00 91.88 246 ASP A O 1
ATOM 1904 N N . ILE A 1 247 ? -4.747 -4.556 24.615 1.00 88.19 247 ILE A N 1
ATOM 1905 C CA . ILE A 1 247 ? -5.563 -4.950 23.471 1.00 88.19 247 ILE A CA 1
ATOM 1906 C C . ILE A 1 247 ? -5.547 -6.476 23.298 1.00 88.19 247 ILE A C 1
ATOM 1908 O O . ILE A 1 247 ? -4.500 -7.097 23.122 1.00 88.19 247 ILE A O 1
ATOM 1912 N N . GLU A 1 248 ? -6.732 -7.091 23.267 1.00 90.75 248 GLU A N 1
ATOM 1913 C CA . GLU A 1 248 ? -6.878 -8.505 22.907 1.00 90.75 248 GLU A CA 1
ATOM 1914 C C . GLU A 1 248 ? -6.669 -8.705 21.396 1.00 90.75 248 GLU A C 1
ATOM 1916 O O . GLU A 1 248 ? -7.383 -8.129 20.570 1.00 90.75 248 GLU A O 1
ATOM 1921 N N . ILE A 1 249 ? -5.700 -9.548 21.028 1.00 89.94 249 ILE A N 1
ATOM 1922 C CA . ILE A 1 249 ? -5.388 -9.885 19.634 1.00 89.94 249 ILE A CA 1
ATOM 1923 C C . ILE A 1 249 ? -5.954 -11.262 19.290 1.00 89.94 249 ILE A C 1
ATOM 1925 O O . ILE A 1 249 ? -5.718 -12.245 19.992 1.00 89.94 249 ILE A O 1
ATOM 1929 N N . HIS A 1 250 ? -6.657 -11.339 18.160 1.00 89.88 250 HIS A N 1
ATOM 1930 C CA . HIS A 1 250 ? -7.143 -12.587 17.576 1.00 89.88 250 HIS A CA 1
ATOM 1931 C C . HIS A 1 250 ? -6.320 -12.907 16.314 1.00 89.88 250 HIS A C 1
ATOM 1933 O O . HIS A 1 250 ? -6.566 -12.271 15.286 1.00 89.88 250 HIS A O 1
ATOM 1939 N N . PRO A 1 251 ? -5.325 -13.811 16.398 1.00 78.38 251 PRO A N 1
ATOM 1940 C CA . PRO A 1 251 ? -4.493 -14.196 15.259 1.00 78.38 251 PRO A CA 1
ATOM 1941 C C . PRO A 1 251 ? -5.239 -15.051 14.226 1.00 78.38 251 PRO A C 1
ATOM 1943 O O . PRO A 1 251 ? -6.203 -15.759 14.605 1.00 78.38 251 PRO A O 1
#

InterPro domains:
  IPR000323 Copper type II, ascorbate-dependent monooxygenase, N-terminal [PF01082] (44-188)
  IPR008977 PHM/PNGase F domain superfamily [SSF49742] (32-206)
  IPR036939 Copper type II, ascorbate-dependent monooxygenase, N-terminal domain superfamily [G3DSA:2.60.120.310] (31-211)

Radius of gyration: 27.71 Å; chains: 1; bounding box: 113×43×54 Å

pLDDT: mean 83.23, std 17.15, range [30.83, 97.81]

Sequence (251 aa):
MIIMDKSINVLSQLFAIILATCYIELIATANGLEPLADNEKISLVMPDIRPDHGEQYLCIAHRVKRDSMGQFIVGFNPKGNTQHVHHMLMYGCQRPGIFQRDSPNFVWDCSGMHASSQTSDDAAGSLTVGTSFEEGPICQDDSRQEILYGWALDAPALKLPDGVGFKIGGLDSGIEFLVLQVHYGHYDAFQKLPSLTDNSGLVLDVRENNELSGITRRAGVLLLVSLGYVPQGLSKHEIWCELEDDIEIHP

Organism: NCBI:txid561515